Protein AF-B0W158-F1 (afdb_monomer)

Organism: Culex quinquefasciatus (NCBI:txid7176)

Secondary structure (DSSP, 8-state):
----------HHHHHHHHHHHHHHHHHHHHHHHHHHHHHHHHHHHHHHHHHHHHHHHH-TT-TTHHHHHHHHHHHHHHHHHT-HHHHHHHHHHHHHHHHHHHHHHHHHHHHHHHHHHHHHHHHHHHHHHHHHHHHHHHHHHHHHHHHHHHHHHHHHHHHHHHHHHHHHHHHHHHHHHHHHHHHHHHHHHHHHHHHHHHHHHHHHHHHHHHHHHHHHHHHHHHHHHHHHTT--PPP---------------------------------------------------------------------------------------------

Radius of gyration: 67.66 Å; Cα contacts (8 Å, |Δi|>4): 10; chains: 1; bounding box: 127×69×198 Å

Mean predicted aligned error: 23.08 Å

pLDDT: mean 71.49, std 25.77, range [28.98, 98.5]

Sequence (328 aa):
MSSPKDLQLDPDLENTLKEAQNLVQNLISTKTDLKAAQMELKISKSQLESMKQQVETNNRGANSDWNRFSKSLNNIIKVIGDRKDISDYERTIQNLTQENESLKQQLASSQANHEEALERERLVLKEQIDRETARLAKQISELLIDKELAASAASIRYDKLQSQLDYAKEQHEERRAELEAKYEQLLQTLTDQKAKLREENAALKQREAHLQDQLEQMQNRSTDFLLGRGQKMAPIGASSSQRYGEVVETVPVVSSRRSGGINVEEGAVDASQRNSAADVVEVSSSSGRSMTSRTQLLGGSPQHPGSGGHVTKPRKRRKLFNQTAEGC

Structure (mmCIF, N/CA/C/O backbone):
data_AF-B0W158-F1
#
_entry.id   AF-B0W158-F1
#
loop_
_atom_site.group_PDB
_atom_site.id
_atom_site.type_symbol
_atom_site.label_atom_id
_atom_site.label_alt_id
_atom_site.label_comp_id
_atom_site.label_asym_id
_atom_site.label_entity_id
_atom_site.label_seq_id
_atom_site.pdbx_PDB_ins_code
_atom_site.Cartn_x
_atom_site.Cartn_y
_atom_site.Cartn_z
_atom_site.occupancy
_atom_site.B_iso_or_equiv
_atom_site.auth_seq_id
_atom_site.auth_comp_id
_atom_site.auth_asym_id
_atom_site.auth_atom_id
_atom_site.pdbx_PDB_model_num
ATOM 1 N N . MET A 1 1 ? 7.908 -12.328 24.591 1.00 45.66 1 MET A N 1
ATOM 2 C CA . MET A 1 1 ? 8.904 -12.355 25.684 1.00 45.66 1 MET A CA 1
ATOM 3 C C . MET A 1 1 ? 9.197 -10.919 26.100 1.00 45.66 1 MET A C 1
ATOM 5 O O . MET A 1 1 ? 9.438 -10.107 25.219 1.00 45.66 1 MET A O 1
ATOM 9 N N . SER A 1 2 ? 9.196 -10.671 27.414 1.00 33.97 2 SER A N 1
ATOM 10 C CA . SER A 1 2 ? 9.573 -9.447 28.153 1.00 33.97 2 SER A CA 1
ATOM 11 C C . SER A 1 2 ? 8.451 -8.503 28.644 1.00 33.97 2 SER A C 1
ATOM 13 O O . SER A 1 2 ? 7.908 -7.698 27.900 1.00 33.97 2 SER A O 1
ATOM 15 N N . SER A 1 3 ? 8.164 -8.696 29.940 1.00 37.47 3 SER A N 1
ATOM 16 C CA . SER A 1 3 ? 7.530 -7.913 31.019 1.00 37.47 3 SER A CA 1
ATOM 17 C C . SER A 1 3 ? 6.531 -6.767 30.769 1.00 37.47 3 SER A C 1
ATOM 19 O O . SER A 1 3 ? 6.882 -5.774 30.137 1.00 37.47 3 SER A O 1
ATOM 21 N N . PRO A 1 4 ? 5.380 -6.778 31.482 1.00 44.44 4 PRO A N 1
ATOM 22 C CA . PRO A 1 4 ? 4.634 -5.568 31.800 1.00 44.44 4 PRO A CA 1
ATOM 23 C C . PRO A 1 4 ? 5.340 -4.865 32.969 1.00 44.44 4 PRO A C 1
ATOM 25 O O . PRO A 1 4 ? 5.159 -5.231 34.129 1.00 44.44 4 PRO A O 1
ATOM 28 N N . LYS A 1 5 ? 6.215 -3.906 32.663 1.00 49.44 5 LYS A N 1
ATOM 29 C CA . LYS A 1 5 ? 6.746 -2.974 33.662 1.00 49.44 5 LYS A CA 1
ATOM 30 C C . LYS A 1 5 ? 5.935 -1.683 33.626 1.00 49.44 5 LYS A C 1
ATOM 32 O O . LYS A 1 5 ? 5.820 -1.049 32.583 1.00 49.44 5 LYS A O 1
ATOM 37 N N . ASP A 1 6 ? 5.423 -1.349 34.804 1.00 49.50 6 ASP A N 1
ATOM 38 C CA . ASP A 1 6 ? 5.157 0.001 35.290 1.00 49.50 6 ASP A CA 1
ATOM 39 C C . ASP A 1 6 ? 3.997 0.759 34.627 1.00 49.50 6 ASP A C 1
ATOM 41 O O . ASP A 1 6 ? 4.152 1.840 34.062 1.00 49.50 6 ASP A O 1
ATOM 45 N N . LEU A 1 7 ? 2.781 0.240 34.828 1.00 52.44 7 LEU A N 1
ATOM 46 C CA . LEU A 1 7 ? 1.633 1.120 35.063 1.00 52.44 7 LEU A CA 1
ATOM 47 C C . LEU A 1 7 ? 1.880 1.806 36.413 1.00 52.44 7 LEU A C 1
ATOM 49 O O . LEU A 1 7 ? 1.517 1.270 37.458 1.00 52.44 7 LEU A O 1
ATOM 53 N N . GLN A 1 8 ? 2.565 2.953 36.401 1.00 54.69 8 GLN A N 1
ATOM 54 C CA . GLN A 1 8 ? 2.564 3.861 37.546 1.00 54.69 8 GLN A CA 1
ATOM 55 C C . GLN A 1 8 ? 1.111 4.286 37.766 1.00 54.69 8 GLN A C 1
ATOM 57 O O . GLN A 1 8 ? 0.586 5.121 37.030 1.00 54.69 8 GLN A O 1
ATOM 62 N N . LEU A 1 9 ? 0.443 3.637 38.724 1.00 57.00 9 LEU A N 1
ATOM 63 C CA . LEU A 1 9 ? -0.805 4.150 39.264 1.00 57.00 9 LEU A CA 1
ATOM 64 C C . LEU A 1 9 ? -0.528 5.563 39.783 1.00 57.00 9 LEU A C 1
ATOM 66 O O . LEU A 1 9 ? 0.515 5.819 40.383 1.00 57.00 9 LEU A O 1
ATOM 70 N N . ASP A 1 10 ? -1.467 6.463 39.517 1.00 61.38 10 ASP A N 1
ATOM 71 C CA . ASP A 1 10 ? -1.491 7.810 40.076 1.00 61.38 10 ASP A CA 1
ATOM 72 C C . ASP A 1 10 ? -1.223 7.720 41.597 1.00 61.38 10 ASP A C 1
ATOM 74 O O . ASP A 1 10 ? -1.880 6.905 42.256 1.00 61.38 10 ASP A O 1
ATOM 78 N N . PRO A 1 11 ? -0.253 8.456 42.176 1.00 66.62 11 PRO A N 1
ATOM 79 C CA . PRO A 1 11 ? 0.087 8.361 43.602 1.00 66.62 11 PRO A CA 1
ATOM 80 C C . PRO A 1 11 ? -1.124 8.527 44.534 1.00 66.62 11 PRO A C 1
ATOM 82 O O . PRO A 1 11 ? -1.165 7.923 45.607 1.00 66.62 11 PRO A O 1
ATOM 85 N N . ASP A 1 12 ? -2.147 9.265 44.100 1.00 66.00 12 ASP A N 1
ATOM 86 C CA . ASP A 1 12 ? -3.410 9.412 44.828 1.00 66.00 12 ASP A CA 1
ATOM 87 C C . ASP A 1 12 ? -4.279 8.138 44.779 1.00 66.00 12 ASP A C 1
ATOM 89 O O . ASP A 1 12 ? -4.945 7.787 45.758 1.00 66.00 12 ASP A O 1
ATOM 93 N N . LEU A 1 13 ? -4.226 7.375 43.683 1.00 70.69 13 LEU A N 1
ATOM 94 C CA . LEU A 1 13 ? -4.914 6.086 43.554 1.00 70.69 13 LEU A CA 1
ATOM 95 C C . LEU A 1 13 ? -4.220 4.986 44.376 1.00 70.69 13 LEU A C 1
ATOM 97 O O . LEU A 1 13 ? -4.875 4.108 44.935 1.00 70.69 13 LEU A O 1
ATOM 101 N N . GLU A 1 14 ? -2.892 5.039 44.496 1.00 75.25 14 GLU A N 1
ATOM 102 C CA . GLU A 1 14 ? -2.136 4.103 45.336 1.00 75.25 14 GLU A CA 1
ATOM 103 C C . GLU A 1 14 ? -2.371 4.363 46.834 1.00 75.25 14 GLU A C 1
ATOM 105 O O . GLU A 1 14 ? -2.526 3.419 47.616 1.00 75.25 14 GLU A O 1
ATOM 110 N N . ASN A 1 15 ? -2.457 5.635 47.235 1.00 77.88 15 ASN A N 1
ATOM 111 C CA . ASN A 1 15 ? -2.787 6.015 48.608 1.00 77.88 15 ASN A CA 1
ATOM 112 C C . ASN A 1 15 ? -4.221 5.616 48.977 1.00 77.88 15 ASN A C 1
ATOM 114 O O . ASN A 1 15 ? -4.425 4.990 50.016 1.00 77.88 15 ASN A O 1
ATOM 118 N N . THR A 1 16 ? -5.195 5.869 48.101 1.00 76.81 16 THR A N 1
ATOM 119 C CA . THR A 1 16 ? -6.592 5.453 48.330 1.00 76.81 16 THR A CA 1
ATOM 120 C C . THR A 1 16 ? -6.756 3.930 48.357 1.00 76.81 16 THR A C 1
ATOM 122 O O . THR A 1 16 ? -7.522 3.411 49.169 1.00 76.81 16 THR A O 1
ATOM 125 N N . LEU A 1 17 ? -5.992 3.180 47.553 1.00 80.31 17 LEU A N 1
ATOM 126 C CA . LEU A 1 17 ? -5.964 1.715 47.623 1.00 80.31 17 LEU A CA 1
ATOM 127 C C . LEU A 1 17 ? -5.390 1.218 48.961 1.00 80.31 17 LEU A C 1
ATOM 129 O O . LEU A 1 17 ? -5.949 0.298 49.560 1.00 80.31 17 LEU A O 1
ATOM 133 N N . LYS A 1 18 ? -4.301 1.826 49.452 1.00 83.38 18 LYS A N 1
ATOM 134 C CA . LYS A 1 18 ? -3.714 1.494 50.763 1.00 83.38 18 LYS A CA 1
ATOM 135 C C . LYS A 1 18 ? -4.663 1.832 51.911 1.00 83.38 18 LYS A C 1
ATOM 137 O O . LYS A 1 18 ? -4.809 1.033 52.835 1.00 83.38 18 LYS A O 1
ATOM 142 N N . GLU A 1 19 ? -5.348 2.969 51.845 1.00 84.12 19 GLU A N 1
ATOM 143 C CA . GLU A 1 19 ? -6.379 3.344 52.816 1.00 84.12 19 GLU A CA 1
ATOM 144 C C . GLU A 1 19 ? -7.547 2.354 52.809 1.00 84.12 19 GLU A C 1
ATOM 146 O O . GLU A 1 19 ? -7.945 1.879 53.874 1.00 84.12 19 GLU A O 1
ATOM 151 N N . ALA A 1 20 ? -8.034 1.955 51.630 1.00 78.75 20 ALA A N 1
ATOM 152 C CA . ALA A 1 20 ? -9.082 0.946 51.495 1.00 78.75 20 ALA A CA 1
ATOM 153 C C . ALA A 1 20 ? -8.640 -0.425 52.041 1.00 78.75 20 ALA A C 1
ATOM 155 O O . ALA A 1 20 ? -9.404 -1.087 52.744 1.00 78.75 20 ALA A O 1
ATOM 156 N N . GLN A 1 21 ? -7.396 -0.838 51.786 1.00 85.81 21 GLN A N 1
ATOM 157 C CA . GLN A 1 21 ? -6.829 -2.077 52.332 1.00 85.81 21 GLN A CA 1
ATOM 158 C C . GLN A 1 21 ? -6.717 -2.040 53.862 1.00 85.81 21 GLN A C 1
ATOM 160 O O . GLN A 1 21 ? -7.068 -3.021 54.523 1.00 85.81 21 GLN A O 1
ATOM 165 N N . ASN A 1 22 ? -6.299 -0.910 54.435 1.00 88.56 22 ASN A N 1
ATOM 166 C CA . ASN A 1 22 ? -6.251 -0.717 55.885 1.00 88.56 22 ASN A CA 1
ATOM 167 C C . ASN A 1 22 ? -7.654 -0.751 56.509 1.00 88.56 22 ASN A C 1
ATOM 169 O O . ASN A 1 22 ? -7.853 -1.362 57.560 1.00 88.56 22 ASN A O 1
ATOM 173 N N . LEU A 1 23 ? -8.648 -0.160 55.842 1.00 87.25 23 LEU A N 1
ATOM 174 C CA . LEU A 1 23 ? -10.050 -0.198 56.265 1.00 87.25 23 LEU A CA 1
ATOM 175 C C . LEU A 1 23 ? -10.607 -1.627 56.262 1.00 87.25 23 LEU A C 1
ATOM 177 O O . LEU A 1 23 ? -11.257 -2.037 57.223 1.00 87.25 23 LEU A O 1
ATOM 181 N N . VAL A 1 24 ? -10.299 -2.411 55.226 1.00 87.19 24 VAL A N 1
ATOM 182 C CA . VAL A 1 24 ? -10.689 -3.826 55.142 1.00 87.19 24 VAL A CA 1
ATOM 183 C C . VAL A 1 24 ? -10.028 -4.648 56.248 1.00 87.19 24 VAL A C 1
ATOM 185 O O . VAL A 1 24 ? -10.705 -5.453 56.886 1.00 87.19 24 VAL A O 1
ATOM 188 N N . GLN A 1 25 ? -8.743 -4.427 56.533 1.00 87.50 25 GLN A N 1
ATOM 189 C CA . GLN A 1 25 ? -8.063 -5.117 57.634 1.00 87.50 25 GLN A CA 1
ATOM 190 C C . GLN A 1 25 ? -8.655 -4.761 59.004 1.00 87.50 25 GLN A C 1
ATOM 192 O O . GLN A 1 25 ? -8.908 -5.657 59.810 1.00 87.50 25 GLN A O 1
ATOM 197 N N . ASN A 1 26 ? -8.984 -3.488 59.236 1.00 88.62 26 ASN A N 1
ATOM 198 C CA . ASN A 1 26 ? -9.664 -3.050 60.458 1.00 88.62 26 ASN A CA 1
ATOM 199 C C . ASN A 1 26 ? -11.082 -3.636 60.588 1.00 88.62 26 ASN A C 1
ATOM 201 O O . ASN A 1 26 ? -11.538 -3.968 61.683 1.00 88.62 26 ASN A O 1
ATOM 205 N N . LEU A 1 27 ? -11.800 -3.808 59.478 1.00 85.50 27 LEU A N 1
ATOM 206 C CA . LEU A 1 27 ? -13.106 -4.476 59.479 1.00 85.50 27 LEU A CA 1
ATOM 207 C C . LEU A 1 27 ? -12.989 -5.978 59.777 1.00 85.50 27 LEU A C 1
ATOM 209 O O . LEU A 1 27 ? -13.869 -6.559 60.416 1.00 85.50 27 LEU A O 1
ATOM 213 N N . ILE A 1 28 ? -11.905 -6.623 59.344 1.00 87.62 28 ILE A N 1
ATOM 214 C CA . ILE A 1 28 ? -11.644 -8.034 59.647 1.00 87.62 28 ILE A CA 1
ATOM 215 C C . ILE A 1 28 ? -11.316 -8.214 61.135 1.00 87.62 28 ILE A C 1
ATOM 217 O O . ILE A 1 28 ? -11.907 -9.098 61.759 1.00 87.62 28 ILE A O 1
ATOM 221 N N . SER A 1 29 ? -10.453 -7.371 61.712 1.00 86.06 29 SER A N 1
ATOM 222 C CA . SER A 1 29 ? -10.100 -7.443 63.139 1.00 86.06 29 SER A CA 1
ATOM 223 C C . SER A 1 29 ? -11.299 -7.152 64.048 1.00 86.06 29 SER A C 1
ATOM 225 O O . SER A 1 29 ? -11.615 -7.934 64.943 1.00 86.06 29 SER A O 1
ATOM 227 N N . THR A 1 30 ? -12.076 -6.110 63.750 1.00 86.25 30 THR A N 1
ATOM 228 C CA . THR A 1 30 ? -13.302 -5.808 64.514 1.00 86.25 30 THR A CA 1
ATOM 229 C C . THR A 1 30 ? -14.343 -6.927 64.420 1.00 86.25 30 THR A C 1
ATOM 231 O O . THR A 1 30 ? -15.028 -7.227 65.398 1.00 86.25 30 THR A O 1
ATOM 234 N N . LYS A 1 31 ? -14.441 -7.622 63.278 1.00 89.62 31 LYS A N 1
ATOM 235 C CA . LYS A 1 31 ? -15.305 -8.803 63.132 1.00 89.62 31 LYS A CA 1
ATOM 236 C C . LYS A 1 31 ? -14.819 -9.993 63.964 1.00 89.62 31 LYS A C 1
ATOM 238 O O . LYS A 1 31 ? -15.656 -10.743 64.475 1.00 89.62 31 LYS A O 1
ATOM 243 N N . THR A 1 32 ? -13.508 -10.211 64.080 1.00 87.56 32 THR A N 1
ATOM 244 C CA . THR A 1 32 ? -12.967 -11.272 64.945 1.00 87.56 32 THR A CA 1
ATOM 245 C C . THR A 1 32 ? -13.188 -10.954 66.418 1.00 87.56 32 THR A C 1
ATOM 247 O O . THR A 1 32 ? -13.641 -11.835 67.150 1.00 87.56 32 THR A O 1
ATOM 250 N N . ASP A 1 33 ? -13.005 -9.697 66.816 1.00 87.56 33 ASP A N 1
ATOM 251 C CA . ASP A 1 33 ? -13.226 -9.243 68.192 1.00 87.56 33 ASP A CA 1
ATOM 252 C C . ASP A 1 33 ? -14.706 -9.347 68.576 1.00 87.56 33 ASP A C 1
ATOM 254 O O . ASP A 1 33 ? -15.050 -9.837 69.650 1.00 87.56 33 ASP A O 1
ATOM 258 N N . LEU A 1 34 ? -15.611 -9.000 67.658 1.00 85.00 34 LEU A N 1
ATOM 259 C CA . LEU A 1 34 ? -17.050 -9.136 67.877 1.00 85.00 34 LEU A CA 1
ATOM 260 C C . LEU A 1 34 ? -17.483 -10.606 68.002 1.00 85.00 34 LEU A C 1
ATOM 262 O O . LEU A 1 34 ? -18.353 -10.925 68.812 1.00 85.00 34 LEU A O 1
ATOM 266 N N . LYS A 1 35 ? -16.860 -11.524 67.251 1.00 87.19 35 LYS A N 1
ATOM 267 C CA . LYS A 1 35 ? -17.080 -12.970 67.433 1.00 87.19 35 LYS A CA 1
ATOM 268 C C . LYS A 1 35 ? -16.554 -13.466 68.780 1.00 87.19 35 LYS A C 1
ATOM 270 O O . LYS A 1 35 ? -17.225 -14.289 69.401 1.00 87.19 35 LYS A O 1
ATOM 275 N N . ALA A 1 36 ? -15.397 -12.981 69.231 1.00 84.38 36 ALA A N 1
ATOM 276 C CA . ALA A 1 36 ? -14.852 -13.316 70.545 1.00 84.38 36 ALA A CA 1
ATOM 277 C C . ALA A 1 36 ? -15.784 -12.823 71.665 1.00 84.38 36 ALA A C 1
ATOM 279 O O . ALA A 1 36 ? -16.212 -13.626 72.493 1.00 84.38 36 ALA A O 1
ATOM 280 N N . ALA A 1 37 ? -16.230 -11.566 71.600 1.00 81.25 37 ALA A N 1
ATOM 281 C CA . ALA A 1 37 ? -17.193 -10.996 72.541 1.00 81.25 37 ALA A CA 1
ATOM 282 C C . ALA A 1 37 ? -18.534 -11.755 72.542 1.00 81.25 37 ALA A C 1
ATOM 284 O O . ALA A 1 37 ? -19.112 -12.011 73.596 1.00 81.25 37 ALA A O 1
ATOM 285 N N . GLN A 1 38 ? -19.029 -12.190 71.376 1.00 82.31 38 GLN A N 1
ATOM 286 C CA . GLN A 1 38 ? -20.230 -13.032 71.297 1.00 82.31 38 GLN A CA 1
ATOM 287 C C . GLN A 1 38 ? -20.039 -14.408 71.951 1.00 82.31 38 GLN A C 1
ATOM 289 O O . GLN A 1 38 ? -20.986 -14.944 72.533 1.00 82.31 38 GLN A O 1
ATOM 294 N N . MET A 1 39 ? -18.848 -14.999 71.848 1.00 82.56 39 MET A N 1
ATOM 295 C CA . MET A 1 39 ? -18.530 -16.271 72.499 1.00 82.56 39 MET A CA 1
ATOM 296 C C . MET A 1 39 ? -18.404 -16.106 74.015 1.00 82.56 39 MET A C 1
ATOM 298 O O . MET A 1 39 ? -18.968 -16.917 74.747 1.00 82.56 39 MET A O 1
ATOM 302 N N . GLU A 1 40 ? -17.769 -15.035 74.493 1.00 83.38 40 GLU A N 1
ATOM 303 C CA . GLU A 1 40 ? -17.726 -14.694 75.921 1.00 83.38 40 GLU A CA 1
ATOM 304 C C . GLU A 1 40 ? -19.130 -14.481 76.490 1.00 83.38 40 GLU A C 1
ATOM 306 O O . GLU A 1 40 ? -19.469 -15.051 77.523 1.00 83.38 40 GLU A O 1
ATOM 311 N N . LEU A 1 41 ? -20.001 -13.773 75.768 1.00 79.19 41 LEU A N 1
ATOM 312 C CA . LEU A 1 41 ? -21.383 -13.539 76.191 1.00 79.19 41 LEU A CA 1
ATOM 313 C C . LEU A 1 41 ? -22.194 -14.847 76.250 1.00 79.19 41 LEU A C 1
ATOM 315 O O . LEU A 1 41 ? -22.996 -15.043 77.165 1.00 79.19 41 LEU A O 1
ATOM 319 N N . LYS A 1 42 ? -21.949 -15.790 75.327 1.00 82.00 42 LYS A N 1
ATOM 320 C CA . LYS A 1 42 ? -22.520 -17.149 75.397 1.00 82.00 42 LYS A CA 1
ATOM 321 C C . LYS A 1 42 ? -22.003 -17.930 76.606 1.00 82.00 42 LYS A C 1
ATOM 323 O O . LYS A 1 42 ? -22.799 -18.606 77.258 1.00 82.00 42 LYS A O 1
ATOM 328 N N . ILE A 1 43 ? -20.714 -17.819 76.930 1.00 81.56 43 ILE A N 1
ATOM 329 C CA . ILE A 1 43 ? -20.123 -18.446 78.120 1.00 81.56 43 ILE A CA 1
ATOM 330 C C . ILE A 1 43 ? -20.748 -17.849 79.385 1.00 81.56 43 ILE A C 1
ATOM 332 O O . ILE A 1 43 ? -21.256 -18.605 80.212 1.00 81.56 43 ILE A O 1
ATOM 336 N N . SER A 1 44 ? -20.831 -16.523 79.503 1.00 80.62 44 SER A N 1
ATOM 337 C CA . SER A 1 44 ? -21.477 -15.855 80.640 1.00 80.62 44 SER A CA 1
ATOM 338 C C . SER A 1 44 ? -22.955 -16.225 80.771 1.00 80.62 44 SER A C 1
ATOM 340 O O . SER A 1 44 ? -23.437 -16.439 81.882 1.00 80.62 44 SER A O 1
ATOM 342 N N . LYS A 1 45 ? -23.678 -16.380 79.654 1.00 83.12 45 LYS A N 1
ATOM 343 C CA . LYS A 1 45 ? -25.063 -16.872 79.661 1.00 83.12 45 LYS A CA 1
ATOM 344 C C . LYS A 1 45 ? -25.154 -18.308 80.188 1.00 83.12 45 LYS A C 1
ATOM 346 O O . LYS A 1 45 ? -25.990 -18.576 81.044 1.00 83.12 45 LYS A O 1
ATOM 351 N N . SER A 1 46 ? -24.267 -19.199 79.742 1.00 77.88 46 SER A N 1
ATOM 352 C CA . SER A 1 46 ? -24.226 -20.586 80.227 1.00 77.88 46 SER A CA 1
ATOM 353 C C . SER A 1 46 ? -23.842 -20.683 81.711 1.00 77.88 46 SER A C 1
ATOM 355 O O . SER A 1 46 ? -24.396 -21.499 82.443 1.00 77.88 46 SER A O 1
ATOM 357 N N . GLN A 1 47 ? -22.958 -19.801 82.189 1.00 79.44 47 GLN A N 1
ATOM 358 C CA . GLN A 1 47 ? -22.602 -19.686 83.604 1.00 79.44 47 GLN A CA 1
ATOM 359 C C . GLN A 1 47 ? -23.779 -19.168 84.437 1.00 79.44 47 GLN A C 1
ATOM 361 O O . GLN A 1 47 ? -24.051 -19.710 85.505 1.00 79.44 47 GLN A O 1
ATOM 366 N N . LEU A 1 48 ? -24.523 -18.177 83.937 1.00 76.50 48 LEU A N 1
ATOM 367 C CA . LEU A 1 48 ? -25.751 -17.687 84.569 1.00 76.50 48 LEU A CA 1
ATOM 368 C C . LEU A 1 48 ? -26.852 -18.756 84.600 1.00 76.50 48 LEU A C 1
ATOM 370 O O . LEU A 1 48 ? -27.539 -18.884 85.610 1.00 76.50 48 LEU A O 1
ATOM 374 N N . GLU A 1 49 ? -27.004 -19.553 83.542 1.00 79.12 49 GLU A N 1
ATOM 375 C CA . GLU A 1 49 ? -27.930 -20.695 83.506 1.00 79.12 49 GLU A CA 1
ATOM 376 C C . GLU A 1 49 ? -27.508 -21.805 84.481 1.00 79.12 49 GLU A C 1
ATOM 378 O O . GLU A 1 49 ? -28.358 -22.351 85.187 1.00 79.12 49 GLU A O 1
ATOM 383 N N . SER A 1 50 ? -26.204 -22.069 84.613 1.00 78.06 50 SER A N 1
ATOM 384 C CA . SER A 1 50 ? -25.663 -22.992 85.617 1.00 78.06 50 SER A CA 1
ATOM 385 C C . SER A 1 50 ? -25.880 -22.478 87.045 1.00 78.06 50 SER A C 1
ATOM 387 O O . SER A 1 50 ? -26.310 -23.240 87.907 1.00 78.06 50 SER A O 1
ATOM 389 N N . MET A 1 51 ? -25.636 -21.190 87.313 1.00 72.69 51 MET A N 1
ATOM 390 C CA . MET A 1 51 ? -25.906 -20.575 88.620 1.00 72.69 51 MET A CA 1
ATOM 391 C C . MET A 1 51 ? -27.404 -20.569 88.935 1.00 72.69 51 MET A C 1
ATOM 393 O O . MET A 1 51 ? -27.791 -20.840 90.069 1.00 72.69 51 MET A O 1
ATOM 397 N N . LYS A 1 52 ? -28.260 -20.325 87.936 1.00 73.62 52 LYS A N 1
ATOM 398 C CA . LYS A 1 52 ? -29.716 -20.421 88.075 1.00 73.62 52 LYS A CA 1
ATOM 399 C C . LYS A 1 52 ? -30.142 -21.838 88.470 1.00 73.62 52 LYS A C 1
ATOM 401 O O . LYS A 1 52 ? -30.874 -21.979 89.445 1.00 73.62 52 LYS A O 1
ATOM 406 N N . GLN A 1 53 ? -29.634 -22.876 87.800 1.00 69.88 53 GLN A N 1
ATOM 407 C CA . GLN A 1 53 ? -29.897 -24.274 88.175 1.00 69.88 53 GLN A CA 1
ATOM 408 C C . GLN A 1 53 ? -29.358 -24.621 89.572 1.00 69.88 53 GLN A C 1
ATOM 410 O O . GLN A 1 53 ? -29.987 -25.377 90.312 1.00 69.88 53 GLN A O 1
ATOM 415 N N . GLN A 1 54 ? -28.225 -24.046 89.976 1.00 68.62 54 GLN A N 1
ATOM 416 C CA . GLN A 1 54 ? -27.651 -24.242 91.310 1.00 68.62 54 GLN A CA 1
ATOM 417 C C . GLN A 1 54 ? -28.485 -23.559 92.412 1.00 68.62 54 GLN A C 1
ATOM 419 O O . GLN A 1 54 ? -28.646 -24.098 93.505 1.00 68.62 54 GLN A O 1
ATOM 424 N N . VAL A 1 55 ? -29.086 -22.402 92.118 1.00 63.94 55 VAL A N 1
ATOM 425 C CA . VAL A 1 55 ? -30.039 -21.721 93.012 1.00 63.94 55 VAL A CA 1
ATOM 426 C C . VAL A 1 55 ? -31.378 -22.465 93.063 1.00 63.94 55 VAL A C 1
ATOM 428 O O . VAL A 1 55 ? -31.956 -22.611 94.140 1.00 63.94 55 VAL A O 1
ATOM 431 N N . GLU A 1 56 ? -31.859 -22.982 91.932 1.00 62.78 56 GLU A N 1
ATOM 432 C CA . GLU A 1 56 ? -33.083 -23.794 91.854 1.00 62.78 56 GLU A CA 1
ATOM 433 C C . GLU A 1 56 ? -32.942 -25.146 92.578 1.00 62.78 56 GLU A C 1
ATOM 435 O O . GLU A 1 56 ? -33.909 -25.627 93.171 1.00 62.78 56 GLU A O 1
ATOM 440 N N . THR A 1 57 ? -31.745 -25.743 92.598 1.00 62.66 57 THR A N 1
ATOM 441 C CA . THR A 1 57 ? -31.477 -27.001 93.318 1.00 62.66 57 THR A CA 1
ATOM 442 C C . THR A 1 57 ? -31.240 -26.804 94.820 1.00 62.66 57 THR A C 1
ATOM 444 O O . THR A 1 57 ? -31.679 -27.645 95.605 1.00 62.66 57 THR A O 1
ATOM 447 N N . ASN A 1 58 ? -30.644 -25.682 95.245 1.00 54.19 58 ASN A N 1
ATOM 448 C CA . ASN A 1 58 ? -30.353 -25.406 96.661 1.00 54.19 58 ASN A CA 1
ATOM 449 C C . ASN A 1 58 ? -31.533 -24.828 97.467 1.00 54.19 58 ASN A C 1
ATOM 451 O O . ASN A 1 58 ? -31.501 -24.876 98.693 1.00 54.19 58 ASN A O 1
ATOM 455 N N . ASN A 1 59 ? -32.596 -24.333 96.823 1.00 50.53 59 ASN A N 1
ATOM 456 C CA . ASN A 1 59 ? -33.734 -23.696 97.504 1.00 50.53 59 ASN A CA 1
ATOM 457 C C . ASN A 1 59 ? -35.062 -24.460 97.350 1.00 50.53 59 ASN A C 1
ATOM 459 O O . ASN A 1 59 ? -36.100 -23.879 97.033 1.00 50.53 59 ASN A O 1
ATOM 463 N N . ARG A 1 60 ? -35.091 -25.753 97.703 1.00 48.44 60 ARG A N 1
ATOM 464 C CA . ARG A 1 60 ? -36.354 -26.500 97.926 1.00 48.44 60 ARG A CA 1
ATOM 465 C C . ARG A 1 60 ? -37.119 -26.091 99.207 1.00 48.44 60 ARG A C 1
ATOM 467 O O . ARG A 1 60 ? -38.013 -26.811 99.637 1.00 48.44 60 ARG A O 1
ATOM 474 N N . GLY A 1 61 ? -36.803 -24.935 99.803 1.00 49.75 61 GLY A N 1
ATOM 475 C CA . GLY A 1 61 ? -37.336 -24.492 101.099 1.00 49.75 61 GLY A CA 1
ATOM 476 C C . GLY A 1 61 ? -37.825 -23.041 101.202 1.00 49.75 61 GLY A C 1
ATOM 477 O O . GLY A 1 61 ? -38.112 -22.610 102.310 1.00 49.75 61 GLY A O 1
ATOM 478 N N . ALA A 1 62 ? -37.957 -22.280 100.106 1.00 50.62 62 ALA A N 1
ATOM 479 C CA . ALA A 1 62 ? -38.444 -20.888 100.155 1.00 50.62 62 ALA A CA 1
ATOM 480 C C . ALA A 1 62 ? -39.509 -20.605 99.077 1.00 50.62 62 ALA A C 1
ATOM 482 O O . ALA A 1 62 ? -39.345 -19.777 98.182 1.00 50.62 62 ALA A O 1
ATOM 483 N N . ASN A 1 63 ? -40.633 -21.321 99.157 1.00 57.78 63 ASN A N 1
ATOM 484 C CA . ASN A 1 63 ? -41.730 -21.235 98.184 1.00 57.78 63 ASN A CA 1
ATOM 485 C C . ASN A 1 63 ? -42.508 -19.900 98.207 1.00 57.78 63 ASN A C 1
ATOM 487 O O . ASN A 1 63 ? -43.319 -19.662 97.310 1.00 57.78 63 ASN A O 1
ATOM 491 N N . SER A 1 64 ? -42.297 -19.023 99.196 1.00 61.41 64 SER A N 1
ATOM 492 C CA . SER A 1 64 ? -42.958 -17.709 99.276 1.00 61.41 64 SER A CA 1
ATOM 493 C C . SER A 1 64 ? -42.187 -16.607 98.561 1.00 61.41 64 SER A C 1
ATOM 495 O O . SER A 1 64 ? -42.800 -15.773 97.896 1.00 61.41 64 SER A O 1
ATOM 497 N N . ASP A 1 65 ? -40.860 -16.613 98.670 1.00 59.94 65 ASP A N 1
ATOM 498 C CA . ASP A 1 65 ? -40.024 -15.497 98.226 1.00 59.94 65 ASP A CA 1
ATOM 499 C C . ASP A 1 65 ? -39.725 -15.597 96.739 1.00 59.94 65 ASP A C 1
ATOM 501 O O . ASP A 1 65 ? -39.804 -14.589 96.043 1.00 59.94 65 ASP A O 1
ATOM 505 N N . TRP A 1 66 ? -39.551 -16.816 96.213 1.00 72.38 66 TRP A N 1
ATOM 506 C CA . TRP A 1 66 ? -39.564 -17.034 94.766 1.00 72.38 66 TRP A CA 1
ATOM 507 C C . TRP A 1 66 ? -40.947 -16.690 94.201 1.00 72.38 66 TRP A C 1
ATOM 509 O O . TRP A 1 66 ? -41.050 -15.890 93.285 1.00 72.38 66 TRP A O 1
ATOM 519 N N . ASN A 1 67 ? -42.057 -17.161 94.780 1.00 69.75 67 ASN A N 1
ATOM 520 C CA . ASN A 1 67 ? -43.380 -16.783 94.259 1.00 69.75 67 ASN A CA 1
ATOM 521 C C . ASN A 1 67 ? -43.643 -15.270 94.300 1.00 69.75 67 ASN A C 1
ATOM 523 O O . ASN A 1 67 ? -44.254 -14.734 93.375 1.00 69.75 67 ASN A O 1
ATOM 527 N N . ARG A 1 68 ? -43.184 -14.564 95.339 1.00 72.44 68 ARG A N 1
ATOM 528 C CA . ARG A 1 68 ? -43.254 -13.097 95.408 1.00 72.44 68 ARG A CA 1
ATOM 529 C C . ARG A 1 68 ? -42.340 -12.439 94.384 1.00 72.44 68 ARG A C 1
ATOM 531 O O . ARG A 1 68 ? -42.782 -11.508 93.721 1.00 72.44 68 ARG A O 1
ATOM 538 N N . PHE A 1 69 ? -41.118 -12.932 94.214 1.00 74.25 69 PHE A N 1
ATOM 539 C CA . PHE A 1 69 ? -40.170 -12.427 93.227 1.00 74.25 69 PHE A CA 1
ATOM 540 C C . PHE A 1 69 ? -40.664 -12.663 91.796 1.00 74.25 69 PHE A C 1
ATOM 542 O O . PHE A 1 69 ? -40.687 -11.723 91.022 1.00 74.25 69 PHE A O 1
ATOM 549 N N . SER A 1 70 ? -41.171 -13.854 91.472 1.00 73.88 70 SER A N 1
ATOM 550 C CA . SER A 1 70 ? -41.792 -14.204 90.186 1.00 73.88 70 SER A CA 1
ATOM 551 C C . SER A 1 70 ? -43.041 -13.370 89.900 1.00 73.88 70 SER A C 1
ATOM 553 O O . SER A 1 70 ? -43.191 -12.847 88.800 1.00 73.88 70 SER A O 1
ATOM 555 N N . LYS A 1 71 ? -43.925 -13.164 90.888 1.00 77.75 71 LYS A N 1
ATOM 556 C CA . LYS A 1 71 ? -45.086 -12.267 90.737 1.00 77.75 71 LYS A CA 1
ATOM 557 C C . LYS A 1 71 ? -44.673 -10.806 90.574 1.00 77.75 71 LYS A C 1
ATOM 559 O O . LYS A 1 71 ? -45.269 -10.106 89.764 1.00 77.75 71 LYS A O 1
ATOM 564 N N . SER A 1 72 ? -43.663 -10.357 91.315 1.00 79.06 72 SER A N 1
ATOM 565 C CA . SER A 1 72 ? -43.094 -9.012 91.191 1.00 79.06 72 SER A CA 1
ATOM 566 C C . SER A 1 72 ? -42.463 -8.812 89.813 1.00 79.06 72 SER A C 1
ATOM 568 O O . SER A 1 72 ? -42.794 -7.851 89.133 1.00 79.06 72 SER A O 1
ATOM 570 N N . LEU A 1 73 ? -41.657 -9.768 89.344 1.00 76.44 73 LEU A N 1
ATOM 571 C CA . LEU A 1 73 ? -41.085 -9.790 87.999 1.00 76.44 73 LEU A CA 1
ATOM 572 C C . LEU A 1 73 ? -42.170 -9.789 86.933 1.00 76.44 73 LEU A C 1
ATOM 574 O O . LEU A 1 73 ? -42.095 -8.983 86.022 1.00 76.44 73 LEU A O 1
ATOM 578 N N . ASN A 1 74 ? -43.200 -10.624 87.060 1.00 77.50 74 ASN A N 1
ATOM 579 C CA . ASN A 1 74 ? -44.309 -10.649 86.110 1.00 77.50 74 ASN A CA 1
ATOM 580 C C . ASN A 1 74 ? -45.098 -9.336 86.109 1.00 77.50 74 ASN A C 1
ATOM 582 O O . ASN A 1 74 ? -45.475 -8.867 85.043 1.00 77.50 74 ASN A O 1
ATOM 586 N N . ASN A 1 75 ? -45.305 -8.703 87.266 1.00 77.94 75 ASN A N 1
ATOM 587 C CA . ASN A 1 75 ? -45.921 -7.378 87.334 1.00 77.94 75 ASN A CA 1
ATOM 588 C C . ASN A 1 75 ? -45.024 -6.297 86.728 1.00 77.94 75 ASN A C 1
ATOM 590 O O . ASN A 1 75 ? -45.529 -5.429 86.030 1.00 77.94 75 ASN A O 1
ATOM 594 N N . ILE A 1 76 ? -43.712 -6.350 86.955 1.00 75.56 76 ILE A N 1
ATOM 595 C CA . ILE A 1 76 ? -42.748 -5.424 86.353 1.00 75.56 76 ILE A CA 1
ATOM 596 C C . ILE A 1 76 ? -42.706 -5.626 84.835 1.00 75.56 76 ILE A C 1
ATOM 598 O O . ILE A 1 76 ? -42.818 -4.652 84.104 1.00 75.56 76 ILE A O 1
ATOM 602 N N . ILE A 1 77 ? -42.635 -6.868 84.352 1.00 73.94 77 ILE A N 1
ATOM 603 C CA . ILE A 1 77 ? -42.706 -7.227 82.928 1.00 73.94 77 ILE A CA 1
ATOM 604 C C . ILE A 1 77 ? -44.015 -6.725 82.322 1.00 73.94 77 ILE A C 1
ATOM 606 O O . ILE A 1 77 ? -44.000 -6.173 81.229 1.00 73.94 77 ILE A O 1
ATOM 610 N N . LYS A 1 78 ? -45.133 -6.853 83.040 1.00 73.12 78 LYS A N 1
ATOM 611 C CA . LYS A 1 78 ? -46.436 -6.365 82.589 1.00 73.12 78 LYS A CA 1
ATOM 612 C C . LYS A 1 78 ? -46.497 -4.837 82.548 1.00 73.12 78 LYS A C 1
ATOM 614 O O . LYS A 1 78 ? -46.884 -4.288 81.535 1.00 73.12 78 LYS A O 1
ATOM 619 N N . VAL A 1 79 ? -46.030 -4.140 83.585 1.00 71.69 79 VAL A N 1
ATOM 620 C CA . VAL A 1 79 ? -45.963 -2.665 83.615 1.00 71.69 79 VAL A CA 1
ATOM 621 C C . VAL A 1 79 ? -45.013 -2.124 82.545 1.00 71.69 79 VAL A C 1
ATOM 623 O O . VAL A 1 79 ? -45.292 -1.088 81.954 1.00 71.69 79 VAL A O 1
ATOM 626 N N . ILE A 1 80 ? -43.894 -2.802 82.291 1.00 67.62 80 ILE A N 1
ATOM 627 C CA . ILE A 1 80 ? -42.950 -2.443 81.229 1.00 67.62 80 ILE A CA 1
ATOM 628 C C . ILE A 1 80 ? -43.560 -2.743 79.851 1.00 67.62 80 ILE A C 1
ATOM 630 O O . ILE A 1 80 ? -43.453 -1.905 78.966 1.00 67.62 80 ILE A O 1
ATOM 634 N N . GLY A 1 81 ? -44.248 -3.872 79.675 1.00 66.06 81 GLY A N 1
ATOM 635 C CA . GLY A 1 81 ? -44.944 -4.220 78.430 1.00 66.06 81 GLY A CA 1
ATOM 636 C C . GLY A 1 81 ? -46.163 -3.338 78.132 1.00 66.06 81 GLY A C 1
ATOM 637 O O . GLY A 1 81 ? -46.436 -3.046 76.974 1.00 66.06 81 GLY A O 1
ATOM 638 N N . ASP A 1 82 ? -46.851 -2.850 79.167 1.00 66.75 82 ASP A N 1
ATOM 639 C CA . ASP A 1 82 ? -48.007 -1.950 79.066 1.00 66.75 82 ASP A CA 1
ATOM 640 C C . ASP A 1 82 ? -47.587 -0.473 78.912 1.00 66.75 82 ASP A C 1
ATOM 642 O O . ASP A 1 82 ? -48.431 0.398 78.668 1.00 66.75 82 ASP A O 1
ATOM 646 N N . ARG A 1 83 ? -46.287 -0.149 79.033 1.00 74.06 83 ARG A N 1
ATOM 647 C CA . ARG A 1 83 ? -45.782 1.189 78.697 1.00 74.06 83 ARG A CA 1
ATOM 648 C C . ARG A 1 83 ? -45.889 1.378 77.192 1.00 74.06 83 ARG A C 1
ATOM 650 O O . ARG A 1 83 ? -45.037 0.933 76.428 1.00 74.06 83 ARG A O 1
ATOM 657 N N . LYS A 1 84 ? -46.935 2.103 76.804 1.00 74.56 84 LYS A N 1
ATOM 658 C CA . LYS A 1 84 ? -47.243 2.520 75.434 1.00 74.56 84 LYS A CA 1
ATOM 659 C C . LYS A 1 84 ? -46.000 2.969 74.655 1.00 74.56 84 LYS A C 1
ATOM 661 O O . LYS A 1 84 ? -45.797 2.505 73.539 1.00 74.56 84 LYS A O 1
ATOM 666 N N . ASP A 1 85 ? -45.126 3.746 75.294 1.00 75.44 85 ASP A N 1
ATOM 667 C CA . ASP A 1 85 ? -43.881 4.245 74.703 1.00 75.44 85 ASP A CA 1
ATOM 668 C C . ASP A 1 85 ? -42.969 3.113 74.197 1.00 75.44 85 ASP A C 1
ATOM 670 O O . ASP A 1 85 ? -42.448 3.200 73.092 1.00 75.44 85 ASP A O 1
ATOM 674 N N . ILE A 1 86 ? -42.817 2.014 74.950 1.00 80.44 86 ILE A N 1
ATOM 675 C CA . ILE A 1 86 ? -41.980 0.868 74.551 1.00 80.44 86 ILE A CA 1
ATOM 676 C C . ILE A 1 86 ? -42.599 0.151 73.350 1.00 80.44 86 ILE A C 1
ATOM 678 O O . ILE A 1 86 ? -41.900 -0.108 72.375 1.00 80.44 86 ILE A O 1
ATOM 682 N N . SER A 1 87 ? -43.912 -0.090 73.371 1.00 81.94 87 SER A N 1
ATOM 683 C CA . SER A 1 87 ? -44.610 -0.718 72.241 1.00 81.94 87 SER A CA 1
ATOM 684 C C . SER A 1 87 ? -44.583 0.141 70.966 1.00 81.94 87 SER A C 1
ATOM 686 O O . SER A 1 87 ? -44.493 -0.385 69.855 1.00 81.94 87 SER A O 1
ATOM 688 N N . ASP A 1 88 ? -44.613 1.469 71.107 1.00 85.38 88 ASP A N 1
ATOM 689 C CA . ASP A 1 88 ? -44.527 2.406 69.985 1.00 85.38 88 ASP A CA 1
ATOM 690 C C . ASP A 1 88 ? -43.087 2.491 69.443 1.00 85.38 88 ASP A C 1
ATOM 692 O O . ASP A 1 88 ? -42.889 2.524 68.222 1.00 85.38 88 ASP A O 1
ATOM 696 N N . TYR A 1 89 ? -42.067 2.420 70.310 1.00 86.25 89 TYR A N 1
ATOM 697 C CA . TYR A 1 89 ? -40.671 2.268 69.885 1.00 86.25 89 TYR A CA 1
ATOM 698 C C . TYR A 1 89 ? -40.429 0.935 69.168 1.00 86.25 89 TYR A C 1
ATOM 700 O O . TYR A 1 89 ? -39.786 0.927 68.120 1.00 86.25 89 TYR A O 1
ATOM 708 N N . GLU A 1 90 ? -40.975 -0.175 69.666 1.00 87.38 90 GLU A N 1
ATOM 709 C CA . GLU A 1 90 ? -40.880 -1.485 69.010 1.00 87.38 90 GLU A CA 1
ATOM 710 C C . GLU A 1 90 ? -41.510 -1.467 67.611 1.00 87.38 90 GLU A C 1
ATOM 712 O O . GLU A 1 90 ? -40.881 -1.923 66.652 1.00 87.38 90 GLU A O 1
ATOM 717 N N . ARG A 1 91 ? -42.701 -0.871 67.453 1.00 90.50 91 ARG A N 1
ATOM 718 C CA . ARG A 1 91 ? -43.318 -0.672 66.127 1.00 90.50 91 ARG A CA 1
ATOM 719 C C . ARG A 1 91 ? -42.464 0.204 65.217 1.00 90.50 91 ARG A C 1
ATOM 721 O O . ARG A 1 91 ? -42.313 -0.107 64.040 1.00 90.50 91 ARG A O 1
ATOM 728 N N . THR A 1 92 ? -41.888 1.281 65.748 1.00 93.06 92 THR A N 1
ATOM 729 C CA . THR A 1 92 ? -41.030 2.181 64.964 1.00 93.06 92 THR A CA 1
ATOM 730 C C . THR A 1 92 ? -39.777 1.453 64.474 1.00 93.06 92 THR A C 1
ATOM 732 O O . THR A 1 92 ? -39.418 1.569 63.305 1.00 93.06 92 THR A O 1
ATOM 735 N N . ILE A 1 93 ? -39.147 0.641 65.328 1.00 93.25 93 ILE A N 1
ATOM 736 C CA . ILE A 1 93 ? -37.994 -0.190 64.954 1.00 93.25 93 ILE A CA 1
ATOM 737 C C . ILE A 1 93 ? -38.386 -1.208 63.877 1.00 93.25 93 ILE A C 1
ATOM 739 O O . ILE A 1 93 ? -37.642 -1.382 62.911 1.00 93.25 93 ILE A O 1
ATOM 743 N N . GLN A 1 94 ? -39.548 -1.856 63.998 1.00 94.38 94 GLN A N 1
ATOM 744 C CA . GLN A 1 94 ? -40.039 -2.795 62.984 1.00 94.38 94 GLN A CA 1
ATOM 745 C C . GLN A 1 94 ? -40.265 -2.108 61.631 1.00 94.38 94 GLN A C 1
ATOM 747 O O . GLN A 1 94 ? -39.775 -2.607 60.618 1.00 94.38 94 GLN A O 1
ATOM 752 N N . ASN A 1 95 ? -40.917 -0.942 61.617 1.00 95.94 95 ASN A N 1
ATOM 753 C CA . ASN A 1 95 ? -41.146 -0.167 60.395 1.00 95.94 95 ASN A CA 1
ATOM 754 C C . ASN A 1 95 ? -39.821 0.258 59.744 1.00 95.94 95 ASN A C 1
ATOM 756 O O . ASN A 1 95 ? -39.609 0.002 58.562 1.00 95.94 95 ASN A O 1
ATOM 760 N N . LEU A 1 96 ? -38.885 0.812 60.523 1.00 95.75 96 LEU A N 1
ATOM 761 C CA . LEU A 1 96 ? -37.560 1.204 60.025 1.00 95.75 96 LEU A CA 1
ATOM 762 C C . LEU A 1 96 ? -36.740 0.008 59.519 1.00 95.75 96 LEU A C 1
ATOM 764 O O . LEU A 1 96 ? -35.913 0.158 58.618 1.00 95.75 96 LEU A O 1
ATOM 768 N N . THR A 1 97 ? -36.941 -1.181 60.090 1.00 95.31 97 THR A N 1
ATOM 769 C CA . THR A 1 97 ? -36.282 -2.411 59.628 1.00 95.31 97 THR A CA 1
ATOM 770 C C . THR A 1 97 ? -36.843 -2.846 58.275 1.00 95.31 97 THR A C 1
ATOM 772 O O . THR A 1 97 ? -36.067 -3.109 57.359 1.00 95.31 97 THR A O 1
ATOM 775 N N . GLN A 1 98 ? -38.170 -2.841 58.117 1.00 96.31 98 GLN A N 1
ATOM 776 C CA . GLN A 1 98 ? -38.830 -3.157 56.846 1.00 96.31 98 GLN A CA 1
ATOM 777 C C . GLN A 1 98 ? -38.472 -2.149 55.747 1.00 96.31 98 GLN A C 1
ATOM 779 O O . GLN A 1 98 ? -38.162 -2.546 54.623 1.00 96.31 98 GLN A O 1
ATOM 784 N N . GLU A 1 99 ? -38.445 -0.853 56.065 1.00 96.50 99 GLU A N 1
ATOM 785 C CA . GLU A 1 99 ? -38.014 0.186 55.126 1.00 96.50 99 GLU A CA 1
ATOM 786 C C . GLU A 1 99 ? -36.553 -0.005 54.706 1.00 96.50 99 GLU A C 1
ATOM 788 O O . GLU A 1 99 ? -36.245 0.063 53.516 1.00 96.50 99 GLU A O 1
ATOM 793 N N . ASN A 1 100 ? -35.652 -0.323 55.642 1.00 94.69 100 ASN A N 1
ATOM 794 C CA . ASN A 1 100 ? -34.260 -0.636 55.312 1.00 94.69 100 ASN A CA 1
ATOM 795 C C . ASN A 1 100 ? -34.129 -1.871 54.412 1.00 94.69 100 ASN A C 1
ATOM 797 O O . ASN A 1 100 ? -33.291 -1.883 53.511 1.00 94.69 100 ASN A O 1
ATOM 801 N N . GLU A 1 101 ? -34.919 -2.918 54.645 1.00 96.50 101 GLU A N 1
ATOM 802 C CA . GLU A 1 101 ? -34.931 -4.103 53.781 1.00 96.50 101 GLU A CA 1
ATOM 803 C C . GLU A 1 101 ? -35.453 -3.774 52.378 1.00 96.50 101 GLU A C 1
ATOM 805 O O . GLU A 1 101 ? -34.823 -4.161 51.391 1.00 96.50 101 GLU A O 1
ATOM 810 N N . SER A 1 102 ? -36.529 -2.989 52.277 1.00 97.19 102 SER A N 1
ATOM 811 C CA . SER A 1 102 ? -37.060 -2.494 51.001 1.00 97.19 102 SER A CA 1
ATOM 812 C C . SER A 1 102 ? -36.030 -1.647 50.247 1.00 97.19 102 SER A C 1
ATOM 814 O O . SER A 1 102 ? -35.779 -1.881 49.065 1.00 97.19 102 SER A O 1
ATOM 816 N N . LEU A 1 103 ? -35.365 -0.705 50.924 1.00 96.56 103 LEU A N 1
ATOM 817 C CA . LEU A 1 103 ? -34.323 0.131 50.319 1.00 96.56 103 LEU A CA 1
ATOM 818 C C . LEU A 1 103 ? -33.123 -0.696 49.849 1.00 96.56 103 LEU A C 1
ATOM 820 O O . LEU A 1 103 ? -32.593 -0.440 48.769 1.00 96.56 103 LEU A O 1
ATOM 824 N N . LYS A 1 104 ? -32.715 -1.720 50.607 1.00 96.62 104 LYS A N 1
ATOM 825 C CA . LYS A 1 104 ? -31.657 -2.649 50.180 1.00 96.62 104 LYS A CA 1
ATOM 826 C C . LYS A 1 104 ? -32.049 -3.415 48.919 1.00 96.62 104 LYS A C 1
ATOM 828 O O . LYS A 1 104 ? -31.222 -3.546 48.020 1.00 96.62 104 LYS A O 1
ATOM 833 N N . GLN A 1 105 ? -33.290 -3.895 48.834 1.00 96.75 105 GLN A N 1
ATOM 834 C CA . GLN A 1 105 ? -33.790 -4.579 47.637 1.00 96.75 105 GLN A CA 1
ATOM 835 C C . GLN A 1 105 ? -33.853 -3.633 46.434 1.00 96.75 105 GLN A C 1
ATOM 837 O O . GLN A 1 105 ? -33.399 -3.994 45.349 1.00 96.75 105 GLN A O 1
ATOM 842 N N . GLN A 1 106 ? -34.344 -2.405 46.625 1.00 96.88 106 GLN A N 1
ATOM 843 C CA . GLN A 1 106 ? -34.374 -1.389 45.573 1.00 96.88 106 GLN A CA 1
ATOM 844 C C . GLN A 1 106 ? -32.964 -1.044 45.087 1.00 96.88 106 GLN A C 1
ATOM 846 O O . GLN A 1 106 ? -32.727 -1.043 43.880 1.00 96.88 106 GLN A O 1
ATOM 851 N N . LEU A 1 107 ? -32.014 -0.829 46.002 1.00 96.50 107 LEU A N 1
ATOM 852 C CA . LEU A 1 107 ? -30.620 -0.557 45.655 1.00 96.50 107 LEU A CA 1
ATOM 853 C C . LEU A 1 107 ? -30.010 -1.713 44.854 1.00 96.50 107 LEU A C 1
ATOM 855 O O . LEU A 1 107 ? -29.426 -1.467 43.804 1.00 96.50 107 LEU A O 1
ATOM 859 N N . ALA A 1 108 ? -30.206 -2.957 45.300 1.00 96.31 108 ALA A N 1
ATOM 860 C CA . ALA A 1 108 ? -29.714 -4.139 44.595 1.00 96.31 108 ALA A CA 1
ATOM 861 C C . ALA A 1 108 ? -30.327 -4.269 43.190 1.00 96.31 108 ALA A C 1
ATOM 863 O O . ALA A 1 108 ? -29.610 -4.524 42.225 1.00 96.31 108 ALA A O 1
ATOM 864 N N . SER A 1 109 ? -31.637 -4.034 43.050 1.00 96.44 109 SER A N 1
ATOM 865 C CA . SER A 1 109 ? -32.309 -4.069 41.744 1.00 96.44 109 SER A CA 1
ATOM 866 C C . SER A 1 109 ? -31.829 -2.955 40.806 1.00 96.44 109 SER A C 1
ATOM 868 O O . SER A 1 109 ? -31.622 -3.188 39.618 1.00 96.44 109 SER A O 1
ATOM 870 N N . SER A 1 110 ? -31.591 -1.755 41.340 1.00 96.38 110 SER A N 1
ATOM 871 C CA . SER A 1 110 ? -31.077 -0.615 40.579 1.00 96.38 110 SER A CA 1
ATOM 872 C C . SER A 1 110 ? -29.641 -0.858 40.109 1.00 96.38 110 SER A C 1
ATOM 874 O O . SER A 1 110 ? -29.325 -0.612 38.947 1.00 96.38 110 SER A O 1
ATOM 876 N N . GLN A 1 111 ? -28.792 -1.413 40.980 1.00 97.06 111 GLN A N 1
ATOM 877 C CA . GLN A 1 111 ? -27.422 -1.803 40.640 1.00 97.06 111 GLN A CA 1
ATOM 878 C C . GLN A 1 111 ? -27.396 -2.868 39.541 1.00 97.06 111 GLN A C 1
ATOM 880 O O . GLN A 1 111 ? -26.712 -2.670 38.541 1.00 97.06 111 GLN A O 1
ATOM 885 N N . ALA A 1 112 ? -28.200 -3.929 39.668 1.00 96.56 112 ALA A N 1
ATOM 886 C CA . ALA A 1 112 ? -28.296 -4.971 38.646 1.00 96.56 112 ALA A CA 1
ATOM 887 C C . ALA A 1 112 ? -28.747 -4.404 37.287 1.00 96.56 112 ALA A C 1
ATOM 889 O O . ALA A 1 112 ? -28.126 -4.672 36.261 1.00 96.56 112 ALA A O 1
ATOM 890 N N . ASN A 1 113 ? -29.771 -3.544 37.274 1.00 96.62 113 ASN A N 1
ATOM 891 C CA . ASN A 1 113 ? -30.239 -2.901 36.044 1.00 96.62 113 ASN A CA 1
ATOM 892 C C . ASN A 1 113 ? -29.167 -2.003 35.407 1.00 96.62 113 ASN A C 1
ATOM 894 O O . ASN A 1 113 ? -29.053 -1.951 34.181 1.00 96.62 113 ASN A O 1
ATOM 898 N N . HIS A 1 114 ? -28.393 -1.282 36.224 1.00 96.56 114 HIS A N 1
ATOM 899 C CA . HIS A 1 114 ? -27.317 -0.428 35.732 1.00 96.56 114 HIS A CA 1
ATOM 900 C C . HIS A 1 114 ? -26.160 -1.248 35.149 1.00 96.56 114 HIS A C 1
ATOM 902 O O . HIS A 1 114 ? -25.673 -0.922 34.068 1.00 96.56 114 HIS A O 1
ATOM 908 N N . GLU A 1 115 ? -25.766 -2.337 35.812 1.00 97.00 115 GLU A N 1
ATOM 909 C CA . GLU A 1 115 ? -24.751 -3.268 35.308 1.00 97.00 115 GLU A CA 1
ATOM 910 C C . GLU A 1 115 ? -25.178 -3.894 33.976 1.00 97.00 115 GLU A C 1
ATOM 912 O O . GLU A 1 115 ? -24.409 -3.870 33.014 1.00 97.00 115 GLU A O 1
ATOM 917 N N . GLU A 1 116 ? -26.427 -4.354 33.867 1.00 97.19 116 GLU A N 1
ATOM 918 C CA . GLU A 1 116 ? -26.958 -4.876 32.606 1.00 97.19 116 GLU A CA 1
ATOM 919 C C . GLU A 1 116 ? -26.991 -3.816 31.494 1.00 97.19 116 GLU A C 1
ATOM 921 O O . GLU A 1 116 ? -26.729 -4.124 30.330 1.00 97.19 116 GLU A O 1
ATOM 926 N N . ALA A 1 117 ? -27.335 -2.563 31.813 1.00 97.00 117 ALA A N 1
ATOM 927 C CA . ALA A 1 117 ? -27.331 -1.476 30.835 1.00 97.00 117 ALA A CA 1
ATOM 928 C C . ALA A 1 117 ? -25.913 -1.196 30.311 1.00 97.00 117 ALA A C 1
ATOM 930 O O . ALA A 1 117 ? -25.715 -1.128 29.096 1.00 97.00 117 ALA A O 1
ATOM 931 N N . LEU A 1 118 ? -24.926 -1.125 31.209 1.00 97.38 118 LEU A N 1
ATOM 932 C CA . LEU A 1 118 ? -23.518 -0.954 30.842 1.00 97.38 118 LEU A CA 1
ATOM 933 C C . LEU A 1 118 ? -22.995 -2.130 30.011 1.00 97.38 118 LEU A C 1
ATOM 935 O O . LEU A 1 118 ? -22.239 -1.930 29.058 1.00 97.38 118 LEU A O 1
ATOM 939 N N . GLU A 1 119 ? -23.400 -3.359 30.332 1.00 97.62 119 GLU A N 1
ATOM 940 C CA . GLU A 1 119 ? -22.998 -4.537 29.564 1.00 97.62 119 GLU A CA 1
ATOM 941 C C . GLU A 1 119 ? -23.595 -4.527 28.149 1.00 97.62 119 GLU A C 1
ATOM 943 O O . GLU A 1 119 ? -22.880 -4.791 27.177 1.00 97.62 119 GLU A O 1
ATOM 948 N N . ARG A 1 120 ? -24.865 -4.124 28.002 1.00 97.56 120 ARG A N 1
ATOM 949 C CA . ARG A 1 120 ? -25.499 -3.932 26.686 1.00 97.56 120 ARG A CA 1
ATOM 950 C C . ARG A 1 120 ? -24.787 -2.856 25.865 1.00 97.56 120 ARG A C 1
ATOM 952 O O . ARG A 1 120 ? -24.462 -3.107 24.706 1.00 97.56 120 ARG A O 1
ATOM 959 N N . GLU A 1 121 ? -24.503 -1.692 26.447 1.00 97.75 121 GLU A N 1
ATOM 960 C CA . GLU A 1 121 ? -23.778 -0.614 25.756 1.00 97.75 121 GLU A CA 1
ATOM 961 C C . GLU A 1 121 ? -22.379 -1.059 25.321 1.00 97.75 121 GLU A C 1
ATOM 963 O O . GLU A 1 121 ? -21.975 -0.842 24.174 1.00 97.75 121 GLU A O 1
ATOM 968 N N . ARG A 1 122 ? -21.656 -1.759 26.201 1.00 97.94 122 ARG A N 1
ATOM 969 C CA . ARG A 1 122 ? -20.336 -2.315 25.893 1.00 97.94 122 ARG A CA 1
ATOM 970 C C . ARG A 1 122 ? -20.391 -3.299 24.723 1.00 97.94 122 ARG A C 1
ATOM 972 O O . ARG A 1 122 ? -19.494 -3.272 23.879 1.00 97.94 122 ARG A O 1
ATOM 979 N N . LEU A 1 123 ? -21.400 -4.169 24.668 1.00 98.12 123 LEU A N 1
ATOM 980 C CA . LEU A 1 123 ? -21.570 -5.120 23.566 1.00 98.12 123 LEU A CA 1
ATOM 981 C C . LEU A 1 123 ? -21.862 -4.406 22.243 1.00 98.12 123 LEU A C 1
ATOM 983 O O . LEU A 1 123 ? -21.221 -4.718 21.242 1.00 98.12 123 LEU A O 1
ATOM 987 N N . VAL A 1 124 ? -22.746 -3.405 22.246 1.00 98.19 124 VAL A N 1
ATOM 988 C CA . VAL A 1 124 ? -23.061 -2.611 21.046 1.00 98.19 124 VAL A CA 1
ATOM 989 C C . VAL A 1 124 ? -21.823 -1.879 20.525 1.00 98.19 124 VAL A C 1
ATOM 991 O O . VAL A 1 124 ? -21.524 -1.949 19.331 1.00 98.19 124 VAL A O 1
ATOM 994 N N . LEU A 1 125 ? -21.066 -1.223 21.410 1.00 97.94 125 LEU A N 1
ATOM 995 C CA . LEU A 1 125 ? -19.825 -0.541 21.036 1.00 97.94 125 LEU A CA 1
ATOM 996 C C . LEU A 1 125 ? -18.787 -1.519 20.485 1.00 97.94 125 LEU A C 1
ATOM 998 O O . LEU A 1 125 ? -18.129 -1.222 19.489 1.00 97.94 125 LEU A O 1
ATOM 1002 N N . LYS A 1 126 ? -18.662 -2.703 21.092 1.00 98.31 126 LYS A N 1
ATOM 1003 C CA . LYS A 1 126 ? -17.756 -3.744 20.603 1.00 98.31 126 LYS A CA 1
ATOM 1004 C C . LYS A 1 126 ? -18.144 -4.210 19.200 1.00 98.31 126 LYS A C 1
ATOM 1006 O O . LYS A 1 126 ? -17.287 -4.250 18.325 1.00 98.31 126 LYS A O 1
ATOM 1011 N N . GLU A 1 127 ? -19.422 -4.494 18.958 1.00 98.25 127 GLU A N 1
ATOM 1012 C CA . GLU A 1 127 ? -19.895 -4.872 17.623 1.00 98.25 127 GLU A CA 1
ATOM 1013 C C . GLU A 1 127 ? -19.662 -3.769 16.587 1.00 98.25 127 GLU A C 1
ATOM 1015 O O . GLU A 1 127 ? -19.314 -4.059 15.441 1.00 98.25 127 GLU A O 1
ATOM 1020 N N . GLN A 1 128 ? -19.852 -2.502 16.963 1.00 98.25 128 GLN A N 1
ATOM 1021 C CA . GLN A 1 128 ? -19.576 -1.379 16.074 1.00 98.25 128 GLN A CA 1
ATOM 1022 C C . GLN A 1 128 ? -18.086 -1.306 15.716 1.00 98.25 128 GLN A C 1
ATOM 1024 O O . GLN A 1 128 ? -17.754 -1.211 14.533 1.00 98.25 128 GLN A O 1
ATOM 1029 N N . ILE A 1 129 ? -17.201 -1.425 16.710 1.00 98.00 129 ILE A N 1
ATOM 1030 C CA . ILE A 1 129 ? -15.748 -1.459 16.502 1.00 98.00 129 ILE A CA 1
ATOM 1031 C C . ILE A 1 129 ? -15.362 -2.636 15.601 1.00 98.00 129 ILE A C 1
ATOM 1033 O O . ILE A 1 129 ? -14.589 -2.452 14.660 1.00 98.00 129 ILE A O 1
ATOM 1037 N N . ASP A 1 130 ? -15.917 -3.826 15.831 1.00 97.94 130 ASP A N 1
ATOM 1038 C CA . ASP A 1 130 ? -15.617 -5.017 15.031 1.00 97.94 130 ASP A CA 1
ATOM 1039 C C . ASP A 1 130 ? -16.064 -4.832 13.567 1.00 97.94 130 ASP A C 1
ATOM 1041 O O . ASP A 1 130 ? -15.320 -5.165 12.638 1.00 97.94 130 ASP A O 1
ATOM 1045 N N . ARG A 1 131 ? -17.238 -4.226 13.333 1.00 98.12 131 ARG A N 1
ATOM 1046 C CA . ARG A 1 131 ? -17.725 -3.895 11.978 1.00 98.12 131 ARG A CA 1
ATOM 1047 C C . ARG A 1 131 ? -16.838 -2.865 11.280 1.00 98.12 131 ARG A C 1
ATOM 1049 O O . ARG A 1 131 ? -16.509 -3.048 10.106 1.00 98.12 131 ARG A O 1
ATOM 1056 N N . GLU A 1 132 ? -16.454 -1.793 11.969 1.00 98.12 132 GLU A N 1
ATOM 1057 C CA . GLU A 1 132 ? -15.578 -0.756 11.410 1.00 98.12 132 GLU A CA 1
ATOM 1058 C C . GLU A 1 132 ? -14.180 -1.307 11.116 1.00 98.12 132 GLU A C 1
ATOM 1060 O O . GLU A 1 132 ? -13.645 -1.087 10.029 1.00 98.12 132 GLU A O 1
ATOM 1065 N N . THR A 1 133 ? -13.632 -2.116 12.021 1.00 97.94 133 THR A N 1
ATOM 1066 C CA . THR A 1 133 ? -12.337 -2.783 11.841 1.00 97.94 133 THR A CA 1
ATOM 1067 C C . THR A 1 133 ? -12.371 -3.723 10.637 1.00 97.94 133 THR A C 1
ATOM 1069 O O . THR A 1 133 ? -11.472 -3.680 9.796 1.00 97.94 133 THR A O 1
ATOM 1072 N N . ALA A 1 134 ? -13.434 -4.519 10.485 1.00 98.00 134 ALA A N 1
ATOM 1073 C CA . ALA A 1 134 ? -13.606 -5.392 9.326 1.00 98.00 134 ALA A CA 1
ATOM 1074 C C . ALA A 1 134 ? -13.749 -4.602 8.012 1.00 98.00 134 ALA A C 1
ATOM 1076 O O . ALA A 1 134 ? -13.208 -5.010 6.982 1.00 98.00 134 ALA A O 1
ATOM 1077 N N . ARG A 1 135 ? -14.451 -3.461 8.031 1.00 98.44 135 ARG A N 1
ATOM 1078 C CA . ARG A 1 135 ? -14.578 -2.574 6.865 1.00 98.44 135 ARG A CA 1
ATOM 1079 C C . ARG A 1 135 ? -13.228 -1.986 6.460 1.00 98.44 135 ARG A C 1
ATOM 1081 O O . ARG A 1 135 ? -12.881 -2.039 5.283 1.00 98.44 135 ARG A O 1
ATOM 1088 N N . LEU A 1 136 ? -12.474 -1.452 7.418 1.00 98.12 136 LEU A N 1
ATOM 1089 C CA . LEU A 1 136 ? -11.150 -0.884 7.166 1.00 98.12 136 LEU A CA 1
ATOM 1090 C C . LEU A 1 136 ? -10.172 -1.955 6.672 1.00 98.12 136 LEU A C 1
ATOM 1092 O O . LEU A 1 136 ? -9.442 -1.714 5.715 1.00 98.12 136 LEU A O 1
ATOM 1096 N N . ALA A 1 137 ? -10.203 -3.158 7.251 1.00 98.12 137 ALA A N 1
ATOM 1097 C CA . ALA A 1 137 ? -9.380 -4.276 6.796 1.00 98.12 137 ALA A CA 1
ATOM 1098 C C . ALA A 1 137 ? -9.660 -4.643 5.327 1.00 98.12 137 ALA A C 1
ATOM 1100 O O . ALA A 1 137 ? -8.718 -4.834 4.557 1.00 98.12 137 ALA A O 1
ATOM 1101 N N . LYS A 1 138 ? -10.937 -4.670 4.914 1.00 98.19 138 LYS A N 1
ATOM 1102 C CA . LYS A 1 138 ? -11.315 -4.886 3.506 1.00 98.19 138 LYS A CA 1
ATOM 1103 C C . LYS A 1 138 ? -10.770 -3.788 2.594 1.00 98.19 138 LYS A C 1
ATOM 1105 O O . LYS A 1 138 ? -10.106 -4.104 1.612 1.00 98.19 138 LYS A O 1
ATOM 1110 N N . GLN A 1 139 ? -10.959 -2.520 2.958 1.00 98.50 139 GLN A N 1
ATOM 1111 C CA . GLN A 1 13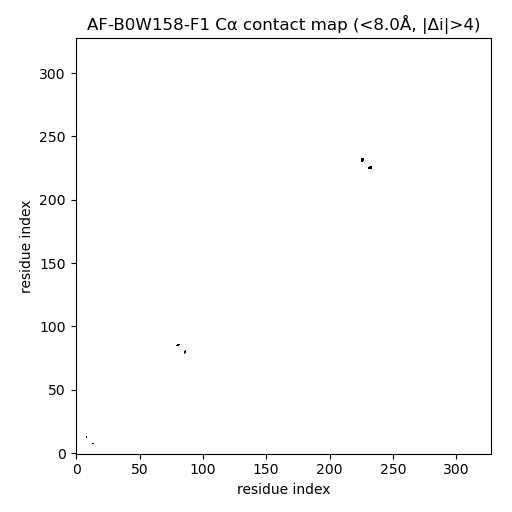9 ? -10.445 -1.390 2.175 1.00 98.50 139 GLN A CA 1
ATOM 1112 C C . GLN A 1 139 ? -8.920 -1.430 2.027 1.00 98.50 139 GLN A C 1
ATOM 1114 O O . GLN A 1 139 ? -8.394 -1.181 0.947 1.00 98.50 139 GLN A O 1
ATOM 1119 N N . ILE A 1 140 ? -8.198 -1.786 3.093 1.00 98.19 140 ILE A N 1
ATOM 1120 C CA . ILE A 1 140 ? -6.741 -1.956 3.040 1.00 98.19 140 ILE A CA 1
ATOM 1121 C C . ILE A 1 140 ? -6.369 -3.089 2.078 1.00 98.19 140 ILE A C 1
ATOM 1123 O O . ILE A 1 140 ? -5.455 -2.918 1.275 1.00 98.19 140 ILE A O 1
ATOM 1127 N N . SER A 1 141 ? -7.073 -4.225 2.126 1.00 97.75 141 SER A N 1
ATOM 1128 C CA . SER A 1 141 ? -6.801 -5.345 1.217 1.00 97.75 141 SER A CA 1
ATOM 1129 C C . SER A 1 141 ? -7.068 -5.002 -0.253 1.00 97.75 141 SER A C 1
ATOM 1131 O O . SER A 1 141 ? -6.256 -5.348 -1.105 1.00 97.75 141 SER A O 1
ATOM 1133 N N . GLU A 1 142 ? -8.139 -4.261 -0.548 1.00 97.88 142 GLU A N 1
ATOM 1134 C CA . GLU A 1 142 ? -8.458 -3.790 -1.903 1.00 97.88 142 GLU A CA 1
ATOM 1135 C C . GLU A 1 142 ? -7.376 -2.833 -2.423 1.00 97.88 142 GLU A C 1
ATOM 1137 O O . GLU A 1 142 ? -6.832 -3.040 -3.505 1.00 97.88 142 GLU A O 1
ATOM 1142 N N . LEU A 1 143 ? -6.969 -1.849 -1.612 1.00 98.06 143 LEU A N 1
ATOM 1143 C CA . LEU A 1 143 ? -5.906 -0.906 -1.978 1.00 98.06 143 LEU A CA 1
ATOM 1144 C C . LEU A 1 143 ? -4.547 -1.586 -2.199 1.00 98.06 143 LEU A C 1
ATOM 1146 O O . LEU A 1 143 ? -3.759 -1.132 -3.031 1.00 98.06 143 LEU A O 1
ATOM 1150 N N . LEU A 1 144 ? -4.247 -2.654 -1.454 1.00 98.31 144 LEU A N 1
ATOM 1151 C CA . LEU A 1 144 ? -3.035 -3.446 -1.671 1.00 98.31 144 LEU A CA 1
ATOM 1152 C C . LEU A 1 144 ? -3.072 -4.151 -3.030 1.00 98.31 144 LEU A C 1
ATOM 1154 O O . LEU A 1 144 ? -2.093 -4.057 -3.771 1.00 98.31 144 LEU A O 1
ATOM 1158 N N . ILE A 1 145 ? -4.201 -4.773 -3.381 1.00 97.62 145 ILE A N 1
ATOM 1159 C CA . ILE A 1 145 ? -4.390 -5.423 -4.686 1.00 97.62 145 ILE A CA 1
ATOM 1160 C C . ILE A 1 145 ? -4.252 -4.397 -5.817 1.00 97.62 145 ILE A C 1
ATOM 1162 O O . ILE A 1 145 ? -3.482 -4.617 -6.751 1.00 97.62 145 ILE A O 1
ATOM 1166 N N . ASP A 1 146 ? -4.924 -3.249 -5.718 1.00 98.12 146 ASP A N 1
ATOM 1167 C CA . ASP A 1 146 ? -4.854 -2.199 -6.741 1.00 98.12 146 ASP A CA 1
ATOM 1168 C C . ASP A 1 146 ? -3.425 -1.680 -6.936 1.00 98.12 146 ASP A C 1
ATOM 1170 O O . ASP A 1 146 ? -2.976 -1.455 -8.065 1.00 98.12 146 ASP A O 1
ATOM 1174 N N . LYS A 1 147 ? -2.672 -1.530 -5.840 1.00 98.06 147 LYS A N 1
ATOM 1175 C CA . LYS A 1 147 ? -1.263 -1.129 -5.888 1.00 98.06 147 LYS A CA 1
ATOM 1176 C C . LYS A 1 147 ? -0.400 -2.177 -6.593 1.00 98.06 147 LYS A C 1
ATOM 1178 O O . LYS A 1 147 ? 0.455 -1.806 -7.399 1.00 98.06 147 LYS A O 1
ATOM 1183 N N . GLU A 1 148 ? -0.597 -3.458 -6.297 1.00 97.75 148 GLU A N 1
ATOM 1184 C CA . GLU A 1 148 ? 0.136 -4.554 -6.941 1.00 97.75 148 GLU A CA 1
ATOM 1185 C C . GLU A 1 148 ? -0.191 -4.650 -8.436 1.00 97.75 148 GLU A C 1
ATOM 1187 O O . GLU A 1 148 ? 0.719 -4.760 -9.261 1.00 97.75 148 GLU A O 1
ATOM 1192 N N . LEU A 1 149 ? -1.467 -4.507 -8.805 1.00 97.44 149 LEU A N 1
ATOM 1193 C CA . LEU A 1 149 ? -1.903 -4.469 -10.201 1.00 97.44 149 LEU A CA 1
ATOM 1194 C C . LEU A 1 149 ? -1.307 -3.272 -10.950 1.00 97.44 149 LEU A C 1
ATOM 1196 O O . LEU A 1 149 ? -0.802 -3.431 -12.063 1.00 97.44 149 LEU A O 1
ATOM 1200 N N . ALA A 1 150 ? -1.303 -2.083 -10.342 1.00 97.38 150 ALA A N 1
ATOM 1201 C CA . ALA A 1 150 ? -0.696 -0.893 -10.932 1.00 97.38 150 ALA A CA 1
ATOM 1202 C C . ALA A 1 150 ? 0.822 -1.052 -11.117 1.00 97.38 150 ALA A C 1
ATOM 1204 O O . ALA A 1 150 ? 1.355 -0.684 -12.167 1.00 97.38 150 ALA A O 1
ATOM 1205 N N . ALA A 1 151 ? 1.516 -1.637 -10.136 1.00 97.50 151 ALA A N 1
ATOM 1206 C CA . ALA A 1 151 ? 2.945 -1.925 -10.228 1.00 97.50 151 ALA A CA 1
ATOM 1207 C C . ALA A 1 151 ? 3.249 -2.949 -11.334 1.00 97.50 151 ALA A C 1
ATOM 1209 O O . ALA A 1 151 ? 4.159 -2.733 -12.136 1.00 97.50 151 ALA A O 1
ATOM 1210 N N . SER A 1 152 ? 2.454 -4.018 -11.436 1.00 97.50 152 SER A N 1
ATOM 1211 C CA . SER A 1 152 ? 2.580 -5.019 -12.502 1.00 97.50 152 SER A CA 1
ATOM 1212 C C . SER A 1 152 ? 2.346 -4.402 -13.885 1.00 97.50 152 SER A C 1
ATOM 1214 O O . SER A 1 152 ? 3.163 -4.572 -14.792 1.00 97.50 152 SER A O 1
ATOM 1216 N N . ALA A 1 153 ? 1.293 -3.594 -14.039 1.00 97.38 153 ALA A N 1
ATOM 1217 C CA . ALA A 1 153 ? 1.008 -2.891 -15.286 1.00 97.38 153 ALA A CA 1
ATOM 1218 C C . ALA A 1 153 ? 2.130 -1.913 -15.676 1.00 97.38 153 ALA A C 1
ATOM 1220 O O . ALA A 1 153 ? 2.472 -1.803 -16.856 1.00 97.38 153 ALA A O 1
ATOM 1221 N N . ALA A 1 154 ? 2.719 -1.212 -14.703 1.00 97.38 154 ALA A N 1
ATOM 1222 C CA . ALA A 1 154 ? 3.868 -0.342 -14.933 1.00 97.38 154 ALA A CA 1
ATOM 1223 C C . ALA A 1 154 ? 5.110 -1.137 -15.370 1.00 97.38 154 ALA A C 1
ATOM 1225 O O . ALA A 1 154 ? 5.771 -0.726 -16.322 1.00 97.38 154 ALA A O 1
ATOM 1226 N N . SER A 1 155 ? 5.382 -2.289 -14.746 1.00 97.81 155 SER A N 1
ATOM 1227 C CA . SER A 1 155 ? 6.489 -3.178 -15.127 1.00 97.81 155 SER A CA 1
ATOM 1228 C C . SER A 1 155 ? 6.345 -3.674 -16.566 1.00 97.81 155 SER A C 1
ATOM 1230 O O . SER A 1 155 ? 7.264 -3.520 -17.360 1.00 97.81 155 SER A O 1
ATOM 1232 N N . ILE A 1 156 ? 5.161 -4.163 -16.950 1.00 97.75 156 ILE A N 1
ATOM 1233 C CA . ILE A 1 156 ? 4.905 -4.633 -18.323 1.00 97.75 156 ILE A CA 1
ATOM 1234 C C . ILE A 1 156 ? 5.105 -3.499 -19.339 1.00 97.75 156 ILE A C 1
ATOM 1236 O O . ILE A 1 156 ? 5.652 -3.707 -20.423 1.00 97.75 156 ILE A O 1
ATOM 1240 N N . ARG A 1 157 ? 4.664 -2.277 -19.009 1.00 98.00 157 ARG A N 1
ATOM 1241 C CA . ARG A 1 157 ? 4.889 -1.103 -19.867 1.00 98.00 157 ARG A CA 1
ATOM 1242 C C . ARG A 1 157 ? 6.370 -0.768 -19.986 1.00 98.00 157 ARG A C 1
ATOM 1244 O O . ARG A 1 157 ? 6.802 -0.422 -21.081 1.00 98.00 157 ARG A O 1
ATOM 1251 N N . TYR A 1 158 ? 7.121 -0.869 -18.894 1.00 98.38 158 TYR A N 1
ATOM 1252 C CA . TYR A 1 158 ? 8.564 -0.666 -18.906 1.00 98.38 158 TYR A CA 1
ATOM 1253 C C . TYR A 1 158 ? 9.255 -1.687 -19.814 1.00 98.38 158 TYR A C 1
ATOM 1255 O O . TYR A 1 158 ? 9.964 -1.280 -20.727 1.00 98.38 158 TYR A O 1
ATOM 1263 N N . ASP A 1 159 ? 8.957 -2.978 -19.666 1.00 98.19 159 ASP A N 1
ATOM 1264 C CA . ASP A 1 159 ? 9.541 -4.039 -20.498 1.00 98.19 159 ASP A CA 1
ATOM 1265 C C . ASP A 1 159 ? 9.193 -3.856 -21.987 1.00 98.19 159 ASP A C 1
ATOM 1267 O O . ASP A 1 159 ? 10.026 -4.040 -22.882 1.00 98.19 159 ASP A O 1
ATOM 1271 N N . LYS A 1 160 ? 7.963 -3.412 -22.277 1.00 98.25 160 LYS A N 1
ATOM 1272 C CA . LYS A 1 160 ? 7.542 -3.074 -23.641 1.00 98.25 160 LYS A CA 1
ATOM 1273 C C . LYS A 1 160 ? 8.305 -1.872 -24.205 1.00 98.25 160 LYS A C 1
ATOM 1275 O O . LYS A 1 160 ? 8.716 -1.902 -25.360 1.00 98.25 160 LYS A O 1
ATOM 1280 N N . LEU A 1 161 ? 8.487 -0.810 -23.426 1.00 98.06 161 LEU A N 1
ATOM 1281 C CA . LEU A 1 161 ? 9.259 0.356 -23.867 1.00 98.06 161 LEU A CA 1
ATOM 1282 C C . LEU A 1 161 ? 10.742 0.015 -24.032 1.00 98.06 161 LEU A C 1
ATOM 1284 O O . LEU A 1 161 ? 11.374 0.488 -24.973 1.00 98.06 161 LEU A O 1
ATOM 1288 N N . GLN A 1 162 ? 11.278 -0.836 -23.161 1.00 98.19 162 GLN A N 1
ATOM 1289 C CA . GLN A 1 162 ? 12.657 -1.295 -23.225 1.00 98.19 162 GLN A CA 1
ATOM 1290 C C . GLN A 1 162 ? 12.905 -2.130 -24.487 1.00 98.19 162 GLN A C 1
ATOM 1292 O O . GLN A 1 162 ? 13.827 -1.836 -25.240 1.00 98.19 162 GLN A O 1
ATOM 1297 N N . SER 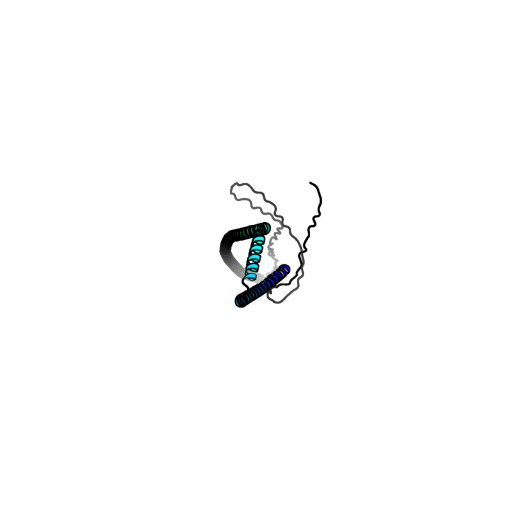A 1 163 ? 12.028 -3.091 -24.791 1.00 97.62 163 SER A N 1
ATOM 1298 C CA . SER A 1 163 ? 12.115 -3.866 -26.039 1.00 97.62 163 SER A CA 1
ATOM 1299 C C . SER A 1 163 ? 11.962 -2.996 -27.292 1.00 97.62 163 SER A C 1
ATOM 1301 O O . SER A 1 163 ? 12.680 -3.200 -28.269 1.00 97.62 163 SER A O 1
ATOM 1303 N N . GLN A 1 164 ? 11.089 -1.983 -27.270 1.00 98.19 164 GLN A N 1
ATOM 1304 C CA . GLN A 1 164 ? 10.981 -1.011 -28.366 1.00 98.19 164 GLN A CA 1
ATOM 1305 C C . GLN A 1 164 ? 12.256 -0.180 -28.542 1.00 98.19 164 GLN A C 1
ATOM 1307 O O . GLN A 1 164 ? 12.666 0.081 -29.673 1.00 98.19 164 GLN A O 1
ATOM 1312 N N . LEU A 1 165 ? 12.882 0.233 -27.439 1.00 97.94 165 LEU A N 1
ATOM 1313 C CA . LEU A 1 165 ? 14.140 0.968 -27.464 1.00 97.94 165 LEU A CA 1
ATOM 1314 C C . LEU A 1 165 ? 15.267 0.108 -28.041 1.00 97.94 165 LEU A C 1
ATOM 1316 O O . LEU A 1 165 ? 16.037 0.593 -28.866 1.00 97.94 165 LEU A O 1
ATOM 1320 N N . ASP A 1 166 ? 15.362 -1.148 -27.617 1.00 97.94 166 ASP A N 1
ATOM 1321 C CA . ASP A 1 166 ? 16.421 -2.048 -28.066 1.00 97.94 166 ASP A CA 1
ATOM 1322 C C . ASP A 1 166 ? 16.249 -2.413 -29.548 1.00 97.94 166 ASP A C 1
ATOM 1324 O O . ASP A 1 166 ? 17.215 -2.326 -30.302 1.00 97.94 166 ASP A O 1
ATOM 1328 N N . TYR A 1 167 ? 15.013 -2.634 -30.011 1.00 98.06 167 TYR A N 1
ATOM 1329 C CA . TYR A 1 167 ? 14.720 -2.769 -31.442 1.00 98.06 167 TYR A CA 1
ATOM 1330 C C . TYR A 1 167 ? 15.106 -1.514 -32.240 1.00 98.06 167 TYR A C 1
ATOM 1332 O O . TYR A 1 167 ? 15.714 -1.601 -33.306 1.00 98.06 167 TYR A O 1
ATOM 1340 N N . ALA A 1 168 ? 14.783 -0.319 -31.735 1.00 97.25 168 ALA A N 1
ATOM 1341 C CA . ALA A 1 168 ? 15.148 0.924 -32.410 1.00 97.25 168 ALA A CA 1
ATOM 1342 C C . ALA A 1 168 ? 16.673 1.108 -32.493 1.00 97.25 168 ALA A C 1
ATOM 1344 O O . ALA A 1 168 ? 17.174 1.564 -33.522 1.00 97.25 168 ALA A O 1
ATOM 1345 N N . LYS A 1 169 ? 17.417 0.743 -31.441 1.00 98.06 169 LYS A N 1
ATOM 1346 C CA . LYS A 1 169 ? 18.888 0.771 -31.453 1.00 98.06 169 LYS A CA 1
ATOM 1347 C C . LYS A 1 169 ? 19.455 -0.175 -32.503 1.00 98.06 169 LYS A C 1
ATOM 1349 O O . LYS A 1 169 ? 20.277 0.272 -33.293 1.00 98.06 169 LYS A O 1
ATOM 1354 N N . GLU A 1 170 ? 18.981 -1.417 -32.548 1.00 97.56 170 GLU A N 1
ATOM 1355 C CA . GLU A 1 170 ? 19.421 -2.411 -33.534 1.00 97.56 170 GLU A CA 1
ATOM 1356 C C . GLU A 1 170 ? 19.190 -1.901 -34.963 1.00 97.56 170 GLU A C 1
ATOM 1358 O O . GLU A 1 170 ? 20.114 -1.860 -35.768 1.00 97.56 170 GLU A O 1
ATOM 1363 N N . GLN A 1 171 ? 18.009 -1.345 -35.242 1.00 97.50 171 GLN A N 1
ATOM 1364 C CA . GLN A 1 171 ? 17.704 -0.727 -36.538 1.00 97.50 171 GLN A CA 1
ATOM 1365 C C . GLN A 1 171 ? 18.626 0.456 -36.886 1.00 97.50 171 GLN A C 1
ATOM 1367 O O . GLN A 1 171 ? 18.968 0.674 -38.052 1.00 97.50 171 GLN A O 1
ATOM 1372 N N . HIS A 1 172 ? 19.021 1.263 -35.900 1.00 96.00 172 HIS A N 1
ATOM 1373 C CA . HIS A 1 172 ? 19.980 2.347 -36.117 1.00 96.00 172 HIS A CA 1
ATOM 1374 C C . HIS A 1 172 ? 21.401 1.830 -36.357 1.00 96.00 172 HIS A C 1
ATOM 1376 O O . HIS A 1 172 ? 22.111 2.400 -37.190 1.00 96.00 172 HIS A O 1
ATOM 1382 N N . GLU A 1 173 ? 21.811 0.774 -35.658 1.00 97.12 173 GLU A N 1
ATOM 1383 C CA . GLU A 1 173 ? 23.105 0.117 -35.848 1.00 97.12 173 GLU A CA 1
ATOM 1384 C C . GLU A 1 173 ? 23.194 -0.552 -37.222 1.00 97.12 173 GLU A C 1
ATOM 1386 O O . GLU A 1 173 ? 24.176 -0.330 -37.930 1.00 97.12 173 GLU A O 1
ATOM 1391 N N . GLU A 1 174 ? 22.143 -1.249 -37.660 1.00 96.69 174 GLU A N 1
ATOM 1392 C CA . GLU A 1 174 ? 22.036 -1.820 -39.010 1.00 96.69 174 GLU A CA 1
ATOM 1393 C C . GLU A 1 174 ? 22.180 -0.736 -40.086 1.00 96.69 174 GLU A C 1
ATOM 1395 O O . GLU A 1 174 ? 23.045 -0.825 -40.958 1.00 96.69 174 GLU A O 1
ATOM 1400 N N . ARG A 1 175 ? 21.406 0.355 -39.989 1.00 96.94 175 ARG A N 1
ATOM 1401 C CA . ARG A 1 175 ? 21.507 1.479 -40.941 1.00 96.94 175 ARG A CA 1
ATOM 1402 C C . ARG A 1 175 ? 22.885 2.125 -40.937 1.00 96.94 175 ARG A C 1
ATOM 1404 O O . ARG A 1 175 ? 23.355 2.568 -41.985 1.00 96.94 175 ARG A O 1
ATOM 1411 N N . ARG A 1 176 ? 23.524 2.223 -39.768 1.00 97.19 176 ARG A N 1
ATOM 1412 C CA . ARG A 1 176 ? 24.881 2.757 -39.650 1.00 97.19 176 ARG A CA 1
ATOM 1413 C C . ARG A 1 176 ? 25.882 1.844 -40.354 1.00 97.19 176 ARG A C 1
ATOM 1415 O O . ARG A 1 176 ? 26.691 2.362 -41.117 1.00 97.19 176 ARG A O 1
ATOM 1422 N N . ALA A 1 177 ? 25.793 0.532 -40.150 1.00 96.50 177 ALA A N 1
ATOM 1423 C CA . ALA A 1 177 ? 26.654 -0.445 -40.810 1.00 96.50 177 ALA A CA 1
ATOM 1424 C C . ALA A 1 177 ? 26.467 -0.431 -42.338 1.00 96.50 177 ALA A C 1
ATOM 1426 O O . ALA A 1 177 ? 27.444 -0.416 -43.084 1.00 96.50 177 ALA A O 1
ATOM 1427 N N . GLU A 1 178 ? 25.225 -0.347 -42.824 1.00 97.12 178 GLU A N 1
ATOM 1428 C CA . GLU A 1 178 ? 24.947 -0.206 -44.259 1.00 97.12 178 GLU A CA 1
ATOM 1429 C C . GLU A 1 178 ? 25.536 1.080 -44.853 1.00 97.12 178 GLU A C 1
ATOM 1431 O O . GLU A 1 178 ? 26.057 1.081 -45.971 1.00 97.12 178 GLU A O 1
ATOM 1436 N N . LEU A 1 179 ? 25.422 2.196 -44.129 1.00 96.62 179 LEU A N 1
ATOM 1437 C CA . LEU A 1 179 ? 25.973 3.482 -44.549 1.00 96.62 179 LEU A CA 1
ATOM 1438 C C . LEU A 1 179 ? 27.506 3.432 -44.594 1.00 96.62 179 LEU A C 1
ATOM 1440 O O . LEU A 1 179 ? 28.107 3.916 -45.551 1.00 96.62 179 LEU A O 1
ATOM 1444 N N . GLU A 1 180 ? 28.127 2.828 -43.582 1.00 96.81 180 GLU A N 1
ATOM 1445 C CA . GLU A 1 180 ? 29.574 2.629 -43.496 1.00 96.81 180 GLU A CA 1
ATOM 1446 C C . GLU A 1 180 ? 30.082 1.774 -44.662 1.00 96.81 180 GLU A C 1
ATOM 1448 O O . GLU A 1 180 ? 30.968 2.217 -45.392 1.00 96.81 180 GLU A O 1
ATOM 1453 N N . ALA A 1 181 ? 29.425 0.648 -44.956 1.00 96.94 181 ALA A N 1
ATOM 1454 C CA . ALA A 1 181 ? 29.754 -0.190 -46.109 1.00 96.94 181 ALA A CA 1
ATOM 1455 C C . ALA A 1 181 ? 29.638 0.569 -47.447 1.00 96.94 181 ALA A C 1
ATOM 1457 O O . ALA A 1 181 ? 30.490 0.425 -48.327 1.00 96.94 181 ALA A O 1
ATOM 1458 N N . LYS A 1 182 ? 28.614 1.421 -47.613 1.00 97.44 182 LYS A N 1
ATOM 1459 C CA . LYS A 1 182 ? 28.475 2.279 -48.807 1.00 97.44 182 LYS A CA 1
ATOM 1460 C C . LYS A 1 182 ? 29.613 3.296 -48.916 1.00 97.44 182 LYS A C 1
ATOM 1462 O O . LYS A 1 182 ? 30.112 3.528 -50.018 1.00 97.44 182 LYS A O 1
ATOM 1467 N N . TYR A 1 183 ? 30.035 3.896 -47.802 1.00 97.50 183 TYR A N 1
ATOM 1468 C CA . TYR A 1 183 ? 31.174 4.816 -47.793 1.00 97.50 183 TYR A CA 1
ATOM 1469 C C . TYR A 1 183 ? 32.493 4.108 -48.097 1.00 97.50 183 TYR A C 1
ATOM 1471 O O . TYR A 1 183 ? 33.287 4.640 -48.871 1.00 97.50 183 TYR A O 1
ATOM 1479 N N . GLU A 1 184 ? 32.719 2.913 -47.556 1.00 97.31 184 GLU A N 1
ATOM 1480 C CA . GLU A 1 184 ? 33.901 2.101 -47.863 1.00 97.31 184 GLU A CA 1
ATOM 1481 C C . GLU A 1 184 ? 33.956 1.716 -49.343 1.00 97.31 184 GLU A C 1
ATOM 1483 O O . GLU A 1 184 ? 34.994 1.882 -49.986 1.00 97.31 184 GLU A O 1
ATOM 1488 N N . GLN A 1 185 ? 32.830 1.286 -49.922 1.00 97.44 185 GLN A N 1
ATOM 1489 C CA . GLN A 1 185 ? 32.735 1.015 -51.358 1.00 97.44 185 GLN A CA 1
ATOM 1490 C C . GLN A 1 185 ? 33.051 2.263 -52.187 1.00 97.44 185 GLN A C 1
ATOM 1492 O O . GLN A 1 185 ? 33.837 2.193 -53.133 1.00 97.44 185 GLN A O 1
ATOM 1497 N N . LEU A 1 186 ? 32.489 3.421 -51.825 1.00 97.69 186 LEU A N 1
ATOM 1498 C CA . LEU A 1 186 ? 32.767 4.674 -52.525 1.00 97.69 186 LEU A CA 1
ATOM 1499 C C . LEU A 1 186 ? 34.251 5.055 -52.423 1.00 97.69 186 LEU A C 1
ATOM 1501 O O . LEU A 1 186 ? 34.866 5.394 -53.435 1.00 97.69 186 LEU A O 1
ATOM 1505 N N . LEU A 1 187 ? 34.844 4.951 -51.232 1.00 97.44 187 LEU A N 1
ATOM 1506 C CA . LEU A 1 187 ? 36.271 5.188 -51.022 1.00 97.44 187 LEU A CA 1
ATOM 1507 C C . LEU A 1 187 ? 37.121 4.262 -51.894 1.00 97.44 187 LEU A C 1
ATOM 1509 O O . LEU A 1 187 ? 38.043 4.749 -52.546 1.00 97.44 187 LEU A O 1
ATOM 1513 N N . GLN A 1 188 ? 36.776 2.975 -51.973 1.00 97.25 188 GLN A N 1
ATOM 1514 C CA . GLN A 1 188 ? 37.482 2.013 -52.816 1.00 97.25 188 GLN A CA 1
ATOM 1515 C C . GLN A 1 188 ? 37.363 2.355 -54.309 1.00 97.25 188 GLN A C 1
ATOM 1517 O O . GLN A 1 188 ? 38.350 2.339 -55.040 1.00 97.25 188 GLN A O 1
ATOM 1522 N N . THR A 1 189 ? 36.177 2.745 -54.782 1.00 97.75 189 THR A N 1
ATOM 1523 C CA . THR A 1 189 ? 36.026 3.159 -56.188 1.00 97.75 189 THR A CA 1
ATOM 1524 C C . THR A 1 189 ? 36.844 4.411 -56.514 1.00 97.75 189 THR A C 1
ATOM 1526 O O . THR A 1 189 ? 37.446 4.490 -57.586 1.00 97.75 189 THR A O 1
ATOM 1529 N N . LEU A 1 190 ? 36.925 5.372 -55.588 1.00 97.06 190 LEU A N 1
ATOM 1530 C CA . LEU A 1 190 ? 37.734 6.580 -55.753 1.00 97.06 190 LEU A CA 1
ATOM 1531 C C . LEU A 1 190 ? 39.235 6.276 -55.731 1.00 97.06 190 LEU A C 1
ATOM 1533 O O . LEU A 1 190 ? 39.987 6.871 -56.509 1.00 97.06 190 LEU A O 1
ATOM 1537 N N . THR A 1 191 ? 39.698 5.367 -54.870 1.00 97.31 191 THR A N 1
ATOM 1538 C CA . THR A 1 191 ? 41.110 4.957 -54.842 1.00 97.31 191 THR A CA 1
ATOM 1539 C C . THR A 1 191 ? 41.498 4.224 -56.123 1.00 97.31 191 THR A C 1
ATOM 1541 O O . THR A 1 191 ? 42.542 4.551 -56.696 1.00 97.31 191 THR A O 1
ATOM 1544 N N . ASP A 1 192 ? 40.641 3.336 -56.630 1.00 97.00 192 ASP A N 1
ATOM 1545 C CA . ASP A 1 192 ? 40.852 2.624 -57.895 1.00 97.00 192 ASP A CA 1
ATOM 1546 C C . ASP A 1 192 ? 40.871 3.585 -59.094 1.00 97.00 192 ASP A C 1
ATOM 1548 O O . ASP A 1 192 ? 41.766 3.516 -59.939 1.00 97.00 192 ASP A O 1
ATOM 1552 N N . GLN A 1 193 ? 39.931 4.536 -59.163 1.00 97.19 193 GLN A N 1
ATOM 1553 C CA . GLN A 1 193 ? 39.926 5.581 -60.197 1.00 97.19 193 GLN A CA 1
ATOM 1554 C C . GLN A 1 193 ? 41.192 6.441 -60.136 1.00 97.19 193 GLN A C 1
ATOM 1556 O O . GLN A 1 193 ? 41.824 6.701 -61.161 1.00 97.19 193 GLN A O 1
ATOM 1561 N N . LYS A 1 194 ? 41.611 6.843 -58.933 1.00 97.50 194 LYS A N 1
ATOM 1562 C CA . LYS A 1 194 ? 42.846 7.607 -58.732 1.00 97.50 194 LYS A CA 1
ATOM 1563 C C . LYS A 1 194 ? 44.084 6.815 -59.161 1.00 97.50 194 LYS A C 1
ATOM 1565 O O . LYS A 1 194 ? 45.028 7.414 -59.673 1.00 97.50 194 LYS A O 1
ATOM 1570 N N . ALA A 1 195 ? 44.113 5.500 -58.944 1.00 96.56 195 ALA A N 1
ATOM 1571 C CA . ALA A 1 195 ? 45.200 4.635 -59.398 1.00 96.56 195 ALA A CA 1
ATOM 1572 C C . ALA A 1 195 ? 45.239 4.538 -60.931 1.00 96.56 195 ALA A C 1
ATOM 1574 O O . ALA A 1 195 ? 46.294 4.792 -61.512 1.00 96.56 195 ALA A O 1
ATOM 1575 N N . LYS A 1 196 ? 44.090 4.298 -61.580 1.00 97.25 196 LYS A N 1
ATOM 1576 C CA . LYS A 1 196 ? 43.967 4.281 -63.051 1.00 97.25 196 LYS A CA 1
ATOM 1577 C C . LYS A 1 196 ? 44.436 5.591 -63.681 1.00 97.25 196 LYS A C 1
ATOM 1579 O O . LYS A 1 196 ? 45.274 5.580 -64.574 1.00 97.25 196 LYS A O 1
ATOM 1584 N N . LEU A 1 197 ? 43.996 6.730 -63.142 1.00 95.94 197 LEU A N 1
ATOM 1585 C CA . LEU A 1 197 ? 44.436 8.045 -63.618 1.00 95.94 197 LEU A CA 1
ATOM 1586 C C . LEU A 1 197 ? 45.945 8.261 -63.446 1.00 95.94 197 LEU A C 1
ATOM 1588 O O . LEU A 1 197 ? 46.565 8.944 -64.261 1.00 95.94 197 LEU A O 1
ATOM 1592 N N . ARG A 1 198 ? 46.568 7.711 -62.396 1.00 96.75 198 ARG A N 1
ATOM 1593 C CA . ARG A 1 198 ? 48.030 7.778 -62.237 1.00 96.75 198 ARG A CA 1
ATOM 1594 C C . ARG A 1 198 ? 48.761 6.924 -63.264 1.00 96.75 198 ARG A C 1
ATOM 1596 O O . ARG A 1 198 ? 49.795 7.367 -63.757 1.00 96.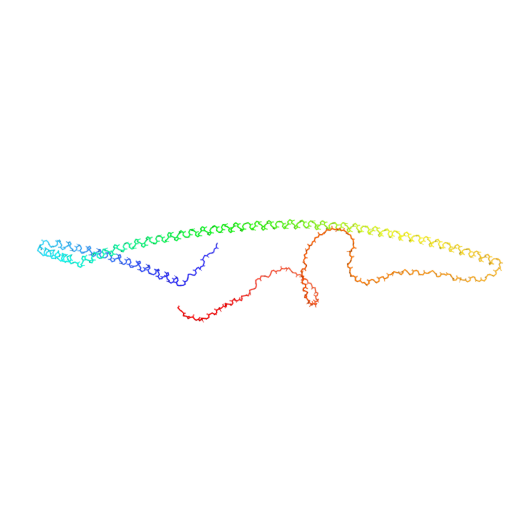75 198 ARG A O 1
ATOM 1603 N N . GLU A 1 199 ? 48.244 5.741 -63.571 1.00 96.19 199 GLU A N 1
ATOM 1604 C CA . GLU A 1 199 ? 48.805 4.851 -64.589 1.00 96.19 199 GLU A CA 1
ATOM 1605 C C . GLU A 1 199 ? 48.707 5.474 -65.987 1.00 96.19 199 GLU A C 1
ATOM 1607 O O . GLU A 1 199 ? 49.716 5.570 -66.684 1.00 96.19 199 GLU A O 1
ATOM 1612 N N . GLU A 1 200 ? 47.541 6.012 -66.355 1.00 96.12 200 GLU A N 1
ATOM 1613 C CA . GLU A 1 200 ? 47.346 6.740 -67.615 1.00 96.12 200 GLU A CA 1
ATOM 1614 C C . GLU A 1 200 ? 48.283 7.948 -67.722 1.00 96.12 200 GLU A C 1
ATOM 1616 O O . GLU A 1 200 ? 48.947 8.134 -68.741 1.00 96.12 200 GLU A O 1
ATOM 1621 N N . ASN A 1 201 ? 48.415 8.741 -66.653 1.00 95.50 201 ASN A N 1
ATOM 1622 C CA . ASN A 1 201 ? 49.370 9.850 -66.621 1.00 95.50 201 ASN A CA 1
ATOM 1623 C C . ASN A 1 201 ? 50.825 9.378 -66.759 1.00 95.50 201 ASN A C 1
ATOM 1625 O O . ASN A 1 201 ? 51.624 10.049 -67.410 1.00 95.50 201 ASN A O 1
ATOM 1629 N N . ALA A 1 202 ? 51.197 8.247 -66.156 1.00 95.75 202 ALA A N 1
ATOM 1630 C CA . ALA A 1 202 ? 52.537 7.685 -66.305 1.00 95.75 202 ALA A CA 1
ATOM 1631 C C . ALA A 1 202 ? 52.792 7.217 -67.748 1.00 95.75 202 ALA A C 1
ATOM 1633 O O . ALA A 1 202 ? 53.848 7.521 -68.305 1.00 95.75 202 ALA A O 1
ATOM 1634 N N . ALA A 1 203 ? 51.815 6.559 -68.375 1.00 95.88 203 ALA A N 1
ATOM 1635 C CA . ALA A 1 203 ? 51.884 6.145 -69.774 1.00 95.88 203 ALA A CA 1
ATOM 1636 C C . ALA A 1 203 ? 51.975 7.350 -70.728 1.00 95.88 203 ALA A C 1
ATOM 1638 O O . ALA A 1 203 ? 52.784 7.350 -71.658 1.00 95.88 203 ALA A O 1
ATOM 1639 N N . LEU A 1 204 ? 51.201 8.411 -70.473 1.00 94.75 204 LEU A N 1
ATOM 1640 C CA . LEU A 1 204 ? 51.279 9.660 -71.233 1.00 94.75 204 LEU A CA 1
ATOM 1641 C C . LEU A 1 204 ? 52.650 10.326 -71.090 1.00 94.75 204 LEU A C 1
ATOM 1643 O O . LEU A 1 204 ? 53.226 10.707 -72.104 1.00 94.75 204 LEU A O 1
ATOM 1647 N N . LYS A 1 205 ? 53.215 10.389 -69.877 1.00 95.12 205 LYS A N 1
ATOM 1648 C CA . LYS A 1 205 ? 54.575 10.912 -69.651 1.00 95.12 205 LYS A CA 1
ATOM 1649 C C . LYS A 1 205 ? 55.645 10.106 -70.386 1.00 95.12 205 LYS A C 1
ATOM 1651 O O . LYS A 1 205 ? 56.558 10.692 -70.957 1.00 95.12 205 LYS A O 1
ATOM 1656 N N . GLN A 1 206 ? 55.538 8.776 -70.404 1.00 95.44 206 GLN A N 1
ATOM 1657 C CA . GLN A 1 206 ? 56.456 7.929 -71.176 1.00 95.44 206 GLN A CA 1
ATOM 1658 C C . GLN A 1 206 ? 56.335 8.188 -72.682 1.00 95.44 206 GLN A C 1
ATOM 1660 O O . GLN A 1 206 ? 57.346 8.281 -73.377 1.00 95.44 206 GLN A O 1
ATOM 1665 N N . ARG A 1 207 ? 55.108 8.341 -73.195 1.00 95.31 207 ARG A N 1
ATOM 1666 C CA . ARG A 1 207 ? 54.871 8.682 -74.603 1.00 95.31 207 ARG A CA 1
ATOM 1667 C C . ARG A 1 207 ? 55.402 10.072 -74.950 1.00 95.31 207 ARG A C 1
ATOM 1669 O O . ARG A 1 207 ? 55.978 10.237 -76.021 1.00 95.31 207 ARG A O 1
ATOM 1676 N N . GLU A 1 208 ? 55.215 11.048 -74.068 1.00 94.50 208 GLU A N 1
ATOM 1677 C CA . GLU A 1 208 ? 55.756 12.397 -74.222 1.00 94.50 208 GLU A CA 1
ATOM 1678 C C . GLU A 1 208 ? 57.287 12.368 -74.277 1.00 94.50 208 GLU A C 1
ATOM 1680 O O . GLU A 1 208 ? 57.854 12.917 -75.217 1.00 94.50 208 GLU A O 1
ATOM 1685 N N . ALA A 1 209 ? 57.944 11.648 -73.362 1.00 94.75 209 ALA A N 1
ATOM 1686 C CA . ALA A 1 209 ? 59.395 11.458 -73.381 1.00 94.75 209 ALA A CA 1
ATOM 1687 C C . ALA A 1 209 ? 59.873 10.798 -74.687 1.00 94.75 209 ALA A C 1
ATOM 1689 O O . ALA A 1 209 ? 60.800 11.283 -75.323 1.00 94.75 209 ALA A O 1
ATOM 1690 N N . HIS A 1 210 ? 59.185 9.754 -75.163 1.00 94.75 210 HIS A N 1
ATOM 1691 C CA . HIS A 1 210 ? 59.539 9.115 -76.432 1.00 94.75 210 HIS A CA 1
ATOM 1692 C C . HIS A 1 210 ? 59.399 10.059 -77.639 1.00 94.75 210 HIS A C 1
ATOM 1694 O O . HIS A 1 210 ? 60.228 10.040 -78.548 1.00 94.75 210 HIS A O 1
ATOM 1700 N N . LEU A 1 211 ? 58.353 10.890 -77.668 1.00 93.88 211 LEU A N 1
ATOM 1701 C CA . LEU A 1 211 ? 58.179 11.901 -78.715 1.00 93.88 211 LEU A CA 1
ATOM 1702 C C . LEU A 1 211 ? 59.241 13.005 -78.620 1.00 93.88 211 LEU A C 1
ATOM 1704 O O . LEU A 1 211 ? 59.710 13.475 -79.657 1.00 93.88 211 LEU A O 1
ATOM 1708 N N . GLN A 1 212 ? 59.641 13.395 -77.408 1.00 93.38 212 GLN A N 1
ATOM 1709 C CA . GLN A 1 212 ? 60.753 14.322 -77.183 1.00 93.38 212 GLN A CA 1
ATOM 1710 C C . GLN A 1 212 ? 62.072 13.741 -77.716 1.00 93.38 212 GLN A C 1
ATOM 1712 O O . GLN A 1 212 ? 62.744 14.421 -78.490 1.00 93.38 212 GLN A O 1
ATOM 1717 N N . ASP A 1 213 ? 62.380 12.471 -77.433 1.00 94.06 213 ASP A N 1
ATOM 1718 C CA . ASP A 1 213 ? 63.570 11.787 -77.965 1.00 94.06 213 ASP A CA 1
ATOM 1719 C C . ASP A 1 213 ? 63.559 11.723 -79.504 1.00 94.06 213 ASP A C 1
ATOM 1721 O O . ASP A 1 213 ? 64.581 11.936 -80.161 1.00 94.06 213 ASP A O 1
ATOM 1725 N N . GLN A 1 214 ? 62.401 11.443 -80.118 1.00 93.88 214 GLN A N 1
ATOM 17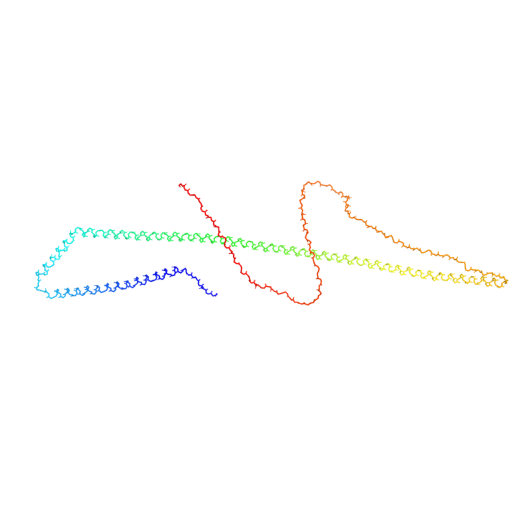26 C CA . GLN A 1 214 ? 62.256 11.445 -81.581 1.00 93.88 214 GLN A CA 1
ATOM 1727 C C . GLN A 1 214 ? 62.497 12.837 -82.180 1.00 93.88 214 GLN A C 1
ATOM 1729 O O . GLN A 1 214 ? 63.146 12.955 -83.224 1.00 93.88 214 GLN A O 1
ATOM 1734 N N . LEU A 1 215 ? 61.983 13.887 -81.532 1.00 91.88 215 LEU A N 1
ATOM 1735 C CA . LEU A 1 215 ? 62.226 15.270 -81.937 1.00 91.88 215 LEU A CA 1
ATOM 1736 C C . LEU A 1 215 ? 63.706 15.629 -81.818 1.00 91.88 215 LEU A C 1
ATOM 1738 O O . LEU A 1 215 ? 64.249 16.212 -82.754 1.00 91.88 215 LEU A O 1
ATOM 1742 N N . GLU A 1 216 ? 64.369 15.240 -80.731 1.00 91.81 216 GLU A N 1
ATOM 1743 C CA . GLU A 1 216 ? 65.803 15.464 -80.540 1.00 91.81 216 GLU A CA 1
ATOM 1744 C C . GLU A 1 216 ? 66.628 14.733 -81.611 1.00 91.81 216 GLU A C 1
ATOM 1746 O O . GLU A 1 216 ? 67.495 15.333 -82.245 1.00 91.81 216 GLU A O 1
ATOM 1751 N N . GLN A 1 217 ? 66.310 13.471 -81.918 1.00 89.50 217 GLN A N 1
ATOM 1752 C CA . GLN A 1 217 ? 66.960 12.737 -83.011 1.00 89.50 217 GLN A CA 1
ATOM 1753 C C . GLN A 1 217 ? 66.755 13.409 -84.375 1.00 89.50 217 GLN A C 1
ATOM 1755 O O . GLN A 1 217 ? 67.687 13.465 -85.180 1.00 89.50 217 GLN A O 1
ATOM 1760 N N . MET A 1 218 ? 65.550 13.910 -84.661 1.00 87.69 218 MET A N 1
ATOM 1761 C CA . MET A 1 218 ? 65.258 14.645 -85.896 1.00 87.69 218 MET A CA 1
ATOM 1762 C C . MET A 1 218 ? 66.019 15.972 -85.963 1.00 87.69 218 MET A C 1
ATOM 1764 O O . MET A 1 218 ? 66.571 16.303 -87.014 1.00 87.69 218 MET A O 1
ATOM 1768 N N . GLN A 1 219 ? 66.079 16.710 -84.854 1.00 87.31 219 GLN A N 1
ATOM 1769 C CA . GLN A 1 219 ? 66.857 17.941 -84.745 1.00 87.31 219 GLN A CA 1
ATOM 1770 C C . GLN A 1 219 ? 68.343 17.663 -84.971 1.00 87.31 219 GLN A C 1
ATOM 1772 O O . GLN A 1 219 ? 68.934 18.312 -85.830 1.00 87.31 219 GLN A O 1
ATOM 1777 N N . ASN A 1 220 ? 68.906 16.642 -84.319 1.00 85.62 220 ASN A N 1
ATOM 1778 C CA . ASN A 1 220 ? 70.307 16.245 -84.469 1.00 85.62 220 ASN A CA 1
ATOM 1779 C C . ASN A 1 220 ? 70.632 15.795 -85.903 1.00 85.62 220 ASN A C 1
ATOM 1781 O O . ASN A 1 220 ? 71.606 16.252 -86.496 1.00 85.62 220 ASN A O 1
ATOM 1785 N N . ARG A 1 221 ? 69.773 14.980 -86.534 1.00 83.88 221 ARG A N 1
ATOM 1786 C CA . ARG A 1 221 ? 69.935 14.608 -87.954 1.00 83.88 221 ARG A CA 1
ATOM 1787 C C . ARG A 1 221 ? 69.859 15.818 -88.882 1.00 83.88 221 ARG A C 1
ATOM 1789 O O . ARG A 1 221 ? 70.597 15.882 -89.863 1.00 83.88 221 ARG A O 1
ATOM 1796 N N . SER A 1 222 ? 68.974 16.772 -88.593 1.00 78.44 222 SER A N 1
ATOM 1797 C CA . SER A 1 222 ? 68.879 18.018 -89.355 1.00 78.44 222 SER A CA 1
ATOM 1798 C C . SER A 1 222 ? 70.132 18.876 -89.176 1.00 78.44 222 SER A C 1
ATOM 1800 O O . SER A 1 222 ? 70.651 19.391 -90.166 1.00 78.44 222 SER A O 1
ATOM 1802 N N . THR A 1 223 ? 70.641 19.035 -87.951 1.00 75.88 223 THR A N 1
ATOM 1803 C CA . THR A 1 223 ? 71.880 19.783 -87.695 1.00 75.88 223 THR A CA 1
ATOM 1804 C C . THR A 1 223 ? 73.083 19.107 -88.341 1.00 75.88 223 THR A C 1
ATOM 1806 O O . THR A 1 223 ? 73.872 19.796 -88.982 1.00 75.88 223 THR A O 1
ATOM 1809 N N . ASP A 1 224 ? 73.185 17.779 -88.275 1.00 72.00 224 ASP A N 1
ATOM 1810 C CA . ASP A 1 224 ? 74.262 17.005 -88.903 1.00 72.00 224 ASP A CA 1
ATOM 1811 C C . ASP A 1 224 ? 74.218 17.113 -90.431 1.00 72.00 224 ASP A C 1
ATOM 1813 O O . ASP A 1 224 ? 75.251 17.300 -91.076 1.00 72.00 224 ASP A O 1
ATOM 1817 N N . PHE A 1 225 ? 73.023 17.071 -91.030 1.00 72.44 225 PHE A N 1
ATOM 1818 C CA . PHE A 1 225 ? 72.844 17.301 -92.465 1.00 72.44 225 PHE A CA 1
ATOM 1819 C C . PHE A 1 225 ? 73.285 18.714 -92.884 1.00 72.44 225 PHE A C 1
ATOM 1821 O O . PHE A 1 225 ? 73.942 18.884 -93.915 1.00 72.44 225 PHE A O 1
ATOM 1828 N N . LEU A 1 226 ? 72.951 19.730 -92.083 1.00 66.88 226 LEU A N 1
ATOM 1829 C CA . LEU A 1 226 ? 73.336 21.123 -92.335 1.00 66.88 226 LEU A CA 1
ATOM 1830 C C . LEU A 1 226 ? 74.854 21.334 -92.178 1.00 66.88 226 LEU A C 1
ATOM 1832 O O . LEU A 1 226 ? 75.476 21.979 -93.027 1.00 66.88 226 LEU A O 1
ATOM 1836 N N . LEU A 1 227 ? 75.465 20.727 -91.156 1.00 66.56 227 LEU A N 1
ATOM 1837 C CA . LEU A 1 227 ? 76.910 20.762 -90.905 1.00 66.56 227 LEU A CA 1
ATOM 1838 C C . LEU A 1 227 ? 77.704 19.997 -91.981 1.00 66.56 227 LEU A C 1
ATOM 1840 O O . LEU A 1 227 ? 78.714 20.504 -92.471 1.00 66.56 227 LEU A O 1
ATOM 1844 N N . GLY A 1 228 ? 77.226 18.828 -92.423 1.00 62.97 228 GLY A N 1
ATOM 1845 C CA . GLY A 1 228 ? 77.855 18.009 -93.470 1.00 62.97 228 GLY A CA 1
ATOM 1846 C C . GLY A 1 228 ? 77.822 18.627 -94.875 1.00 62.97 228 GLY A C 1
ATOM 1847 O O . GLY A 1 228 ? 78.642 18.278 -95.723 1.00 62.97 228 GLY A O 1
ATOM 1848 N N . ARG A 1 229 ? 76.922 19.589 -95.127 1.00 59.22 229 ARG A N 1
ATOM 1849 C CA . ARG A 1 229 ? 76.880 20.389 -96.367 1.00 59.22 229 ARG A CA 1
ATOM 1850 C C . ARG A 1 229 ? 77.706 21.679 -96.318 1.00 59.22 229 ARG A C 1
ATOM 1852 O O . ARG A 1 229 ? 77.668 22.450 -97.275 1.00 59.22 229 ARG A O 1
ATOM 1859 N N . GLY A 1 230 ? 78.446 21.940 -95.239 1.00 52.34 230 GLY A N 1
ATOM 1860 C CA . GLY A 1 230 ? 79.261 23.152 -95.113 1.00 52.34 230 GLY A CA 1
ATOM 1861 C C . GLY A 1 230 ? 78.445 24.451 -95.041 1.00 52.34 230 GLY A C 1
ATOM 1862 O O . GLY A 1 230 ? 79.002 25.534 -95.228 1.00 52.34 230 GLY A O 1
ATOM 1863 N N . GLN A 1 231 ? 77.140 24.377 -94.758 1.00 52.47 231 GLN A N 1
ATOM 1864 C CA . GLN A 1 231 ? 76.348 25.565 -94.454 1.00 52.47 231 GLN A CA 1
ATOM 1865 C C . GLN A 1 231 ? 76.527 25.907 -92.974 1.00 52.47 231 GLN A C 1
ATOM 1867 O O . GLN A 1 231 ? 76.091 25.176 -92.088 1.00 52.47 231 GLN A O 1
ATOM 1872 N N . LYS A 1 232 ? 77.184 27.039 -92.698 1.00 43.19 232 LYS A N 1
ATOM 1873 C CA . LYS A 1 232 ? 77.231 27.629 -91.355 1.00 43.19 232 LYS A CA 1
ATOM 1874 C C . LYS A 1 232 ? 75.803 27.961 -90.923 1.00 43.19 232 LYS A C 1
ATOM 1876 O O . LYS A 1 232 ? 75.237 28.936 -91.410 1.00 43.19 232 LYS A O 1
ATOM 1881 N N . MET A 1 233 ? 75.238 27.180 -90.011 1.00 46.94 233 MET A N 1
ATOM 1882 C CA . MET A 1 233 ? 73.984 27.530 -89.349 1.00 46.94 233 MET A CA 1
ATOM 1883 C C . MET A 1 233 ? 74.299 28.215 -88.020 1.00 46.94 233 MET A C 1
ATOM 1885 O O . MET A 1 233 ? 75.029 27.687 -87.185 1.00 46.94 233 MET A O 1
ATOM 1889 N N . ALA A 1 234 ? 73.782 29.435 -87.873 1.00 48.88 234 ALA A N 1
ATOM 1890 C CA . ALA A 1 234 ? 73.780 30.197 -86.630 1.00 48.88 234 ALA A CA 1
ATOM 1891 C C . ALA A 1 234 ? 72.982 29.440 -85.547 1.00 48.88 234 ALA A C 1
ATOM 1893 O O . ALA A 1 234 ? 72.069 28.685 -85.894 1.00 48.88 234 ALA A O 1
ATOM 1894 N N . PRO A 1 235 ? 73.298 29.617 -84.251 1.00 41.00 235 PRO A N 1
ATOM 1895 C CA . PRO A 1 235 ? 72.648 28.856 -83.196 1.00 41.00 235 PRO A CA 1
ATOM 1896 C C . PRO A 1 235 ? 71.157 29.193 -83.176 1.00 41.00 235 PRO A C 1
ATOM 1898 O O . PRO A 1 235 ? 70.775 30.356 -83.030 1.00 41.00 235 PRO A O 1
ATOM 1901 N N . ILE A 1 236 ? 70.313 28.169 -83.307 1.00 45.09 236 ILE A N 1
ATOM 1902 C CA . ILE A 1 236 ? 68.895 28.285 -82.978 1.00 45.09 236 ILE A CA 1
ATOM 1903 C C . ILE A 1 236 ? 68.846 28.405 -81.459 1.00 45.09 236 ILE A C 1
ATOM 1905 O O . ILE A 1 236 ? 68.938 27.423 -80.725 1.00 45.09 236 ILE A O 1
ATOM 1909 N N . GLY A 1 237 ? 68.808 29.652 -80.998 1.00 36.91 237 GLY A N 1
ATOM 1910 C CA . GLY A 1 237 ? 68.593 29.983 -79.605 1.00 36.91 237 GLY A CA 1
ATOM 1911 C C . GLY A 1 237 ? 67.319 29.315 -79.108 1.00 36.91 237 GLY A C 1
ATOM 1912 O O . GLY A 1 237 ? 66.294 29.309 -79.795 1.00 36.91 237 GLY A O 1
ATOM 1913 N N . ALA A 1 238 ? 67.421 28.760 -77.901 1.00 39.62 238 ALA A N 1
ATOM 1914 C CA . ALA A 1 238 ? 66.314 28.307 -77.081 1.00 39.62 238 ALA A CA 1
ATOM 1915 C C . ALA A 1 238 ? 65.178 29.334 -77.144 1.00 39.62 238 ALA A C 1
ATOM 1917 O O . ALA A 1 238 ? 65.216 30.390 -76.510 1.00 39.62 238 ALA A O 1
ATOM 1918 N N . SER A 1 239 ? 64.182 29.034 -77.970 1.00 37.06 239 SER A N 1
ATOM 1919 C CA . SER A 1 239 ? 62.977 29.832 -78.079 1.00 37.06 239 SER A CA 1
ATOM 1920 C C . SER A 1 239 ? 62.117 29.434 -76.896 1.00 37.06 239 SER A C 1
ATOM 1922 O O . SER A 1 239 ? 61.471 28.390 -76.894 1.00 37.06 239 SER A O 1
ATOM 1924 N N . SER A 1 240 ? 62.194 30.254 -75.853 1.00 51.47 240 SER A N 1
ATOM 1925 C CA . SER A 1 240 ? 61.244 30.315 -74.752 1.00 51.47 240 SER A CA 1
ATOM 1926 C C . SER A 1 240 ? 59.822 30.066 -75.256 1.00 51.47 240 SER A C 1
ATOM 1928 O O . SER A 1 240 ? 59.278 30.906 -75.974 1.00 51.47 240 SER A O 1
ATOM 1930 N N . SER A 1 241 ? 59.209 28.948 -74.869 1.00 38.19 241 SER A N 1
ATOM 1931 C CA . SER A 1 241 ? 57.795 28.724 -75.138 1.00 38.19 241 SER A CA 1
ATOM 1932 C C . SER A 1 241 ? 57.081 28.176 -73.911 1.00 38.19 241 SER A C 1
ATOM 1934 O O . SER A 1 241 ? 57.298 27.052 -73.480 1.00 38.19 241 SER A O 1
ATOM 1936 N N . GLN A 1 242 ? 56.192 29.038 -73.416 1.00 42.53 242 GLN A N 1
ATOM 1937 C CA . GLN A 1 242 ? 54.905 28.707 -72.813 1.00 42.53 242 GLN A CA 1
ATOM 1938 C C . GLN A 1 242 ? 54.915 28.152 -71.385 1.00 42.53 242 GLN A C 1
ATOM 1940 O O . GLN A 1 242 ? 54.903 26.960 -71.107 1.00 42.53 242 GLN A O 1
ATOM 1945 N N . ARG A 1 243 ? 54.781 29.126 -70.477 1.00 36.59 243 ARG A N 1
ATOM 1946 C CA . ARG A 1 243 ? 54.038 29.021 -69.221 1.00 36.59 243 ARG A CA 1
ATOM 1947 C C . ARG A 1 243 ? 52.726 28.263 -69.471 1.00 36.59 243 ARG A C 1
ATOM 1949 O O . ARG A 1 243 ? 51.847 28.792 -70.147 1.00 36.59 243 ARG A O 1
ATOM 1956 N N . TYR A 1 244 ? 52.586 27.069 -68.907 1.00 37.84 244 TYR A N 1
ATOM 1957 C CA . TYR A 1 244 ? 51.270 26.486 -68.676 1.00 37.84 244 TYR A CA 1
ATOM 1958 C C . TYR A 1 244 ? 50.728 27.063 -67.372 1.00 37.84 244 TYR A C 1
ATOM 1960 O O . TYR A 1 244 ? 51.417 27.088 -66.353 1.00 37.84 244 TYR A O 1
ATOM 1968 N N . GLY A 1 245 ? 49.528 27.632 -67.471 1.00 37.84 245 GLY A N 1
ATOM 1969 C CA . GLY A 1 245 ? 48.850 28.329 -66.394 1.00 37.84 245 GLY A CA 1
ATOM 1970 C C . GLY A 1 245 ? 48.595 27.424 -65.197 1.00 37.84 245 GLY A C 1
ATOM 1971 O O . GLY A 1 245 ? 48.096 26.309 -65.324 1.00 37.84 245 GLY A O 1
ATOM 1972 N N . GLU A 1 246 ? 48.921 27.953 -64.028 1.00 32.53 246 GLU A N 1
ATOM 1973 C CA . GLU A 1 246 ? 48.420 27.493 -62.746 1.00 32.53 246 GLU A CA 1
ATOM 1974 C C . GLU A 1 246 ? 46.901 27.723 -62.731 1.00 32.53 246 GLU A C 1
ATOM 1976 O O . GLU A 1 246 ? 46.428 28.857 -62.639 1.00 32.53 246 GLU A O 1
ATOM 1981 N N . VAL A 1 247 ? 46.118 26.653 -62.880 1.00 36.47 247 VAL A N 1
ATOM 1982 C CA . VAL A 1 247 ? 44.693 26.694 -62.543 1.00 36.47 247 VAL A CA 1
ATOM 1983 C C . VAL A 1 247 ? 44.623 26.564 -61.028 1.00 36.47 247 VAL A C 1
ATOM 1985 O O . VAL A 1 247 ? 44.591 25.466 -60.479 1.00 36.47 247 VAL A O 1
ATOM 1988 N N . VAL A 1 248 ? 44.674 27.707 -60.347 1.00 35.41 248 VAL A N 1
ATOM 1989 C CA . VAL A 1 248 ? 44.276 27.807 -58.944 1.00 35.41 248 VAL A CA 1
ATOM 1990 C C . VAL A 1 248 ? 42.780 27.5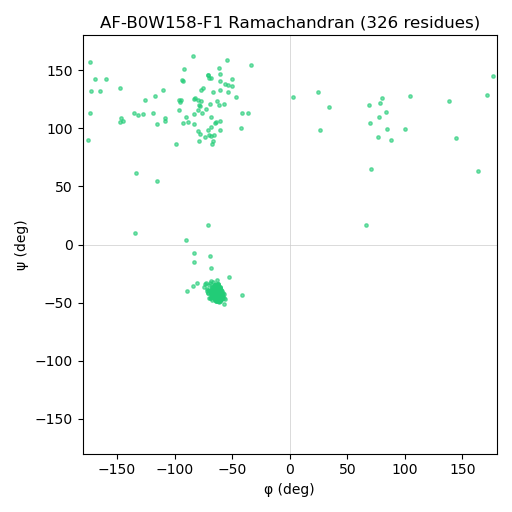16 -58.902 1.00 35.41 248 VAL A C 1
ATOM 1992 O O . VAL A 1 248 ? 41.964 28.341 -59.312 1.00 35.41 248 VAL A O 1
ATOM 1995 N N . GLU A 1 249 ? 42.420 26.324 -58.439 1.00 36.91 249 GLU A N 1
ATOM 1996 C CA . GLU A 1 249 ? 41.044 25.976 -58.113 1.00 36.91 249 GLU A CA 1
ATOM 1997 C C . GLU A 1 249 ? 40.641 26.791 -56.877 1.00 36.91 249 GLU A C 1
ATOM 1999 O O . GLU A 1 249 ? 40.944 26.458 -55.729 1.00 36.91 249 GLU A O 1
ATOM 2004 N N . THR A 1 250 ? 40.027 27.947 -57.118 1.00 33.44 250 THR A N 1
ATOM 2005 C CA . THR A 1 250 ? 39.427 28.766 -56.073 1.00 33.44 250 THR A CA 1
ATOM 2006 C C . THR A 1 250 ? 38.173 28.059 -55.573 1.00 33.44 250 THR A C 1
ATOM 2008 O O . THR A 1 250 ? 37.098 28.146 -56.158 1.00 33.44 250 THR A O 1
ATOM 2011 N N . VAL A 1 251 ? 38.301 27.353 -54.451 1.00 41.22 251 VAL A N 1
ATOM 2012 C CA . VAL A 1 251 ? 37.144 26.939 -53.654 1.00 41.22 251 VAL A CA 1
ATOM 2013 C C . VAL A 1 251 ? 36.431 28.217 -53.195 1.00 41.22 251 VAL A C 1
ATOM 2015 O O . VAL A 1 251 ? 37.054 29.032 -52.505 1.00 41.22 251 VAL A O 1
ATOM 2018 N N . PRO A 1 252 ? 35.151 28.452 -53.538 1.00 33.69 252 PRO A N 1
ATOM 2019 C CA . PRO A 1 252 ? 34.437 29.579 -52.973 1.00 33.69 252 PRO A CA 1
ATOM 2020 C C . PRO A 1 252 ? 34.218 29.312 -51.482 1.00 33.69 252 PRO A C 1
ATOM 2022 O O . PRO A 1 252 ? 33.414 28.470 -51.083 1.00 33.69 252 PRO A O 1
ATOM 2025 N N . VAL A 1 253 ? 34.930 30.069 -50.646 1.00 38.81 253 VAL A N 1
ATOM 2026 C CA . VAL A 1 253 ? 34.584 30.269 -49.238 1.00 38.81 253 VAL A CA 1
ATOM 2027 C C . VAL A 1 253 ? 33.287 31.073 -49.214 1.00 38.81 253 VAL A C 1
ATOM 2029 O O . VAL A 1 253 ? 33.288 32.304 -49.160 1.00 38.81 253 VAL A O 1
ATOM 2032 N N . VAL A 1 254 ? 32.153 30.376 -49.281 1.00 32.50 254 VAL A N 1
ATOM 2033 C CA . VAL A 1 254 ? 30.853 30.977 -48.989 1.00 32.50 254 VAL A CA 1
ATOM 2034 C C . VAL A 1 254 ? 30.773 31.161 -47.479 1.00 32.50 254 VAL A C 1
ATOM 2036 O O . VAL A 1 254 ? 30.370 30.281 -46.722 1.00 32.50 254 VAL A O 1
ATOM 2039 N N . SER A 1 255 ? 31.176 32.349 -47.038 1.00 32.56 255 SER A N 1
ATOM 2040 C CA . SER A 1 255 ? 30.757 32.891 -45.754 1.00 32.56 255 SER A CA 1
ATOM 2041 C C . SER A 1 255 ? 29.252 33.149 -45.811 1.00 32.56 255 SER A C 1
ATOM 2043 O O . SER A 1 255 ? 28.827 34.215 -46.246 1.00 32.56 255 SER A O 1
ATOM 2045 N N . SER A 1 256 ? 28.437 32.194 -45.358 1.00 31.42 256 SER A N 1
ATOM 2046 C CA . SER A 1 256 ? 27.035 32.462 -45.028 1.00 31.42 256 SER A CA 1
ATOM 2047 C C . SER A 1 256 ? 26.902 32.652 -43.521 1.00 31.42 256 SER A C 1
ATOM 2049 O O . SER A 1 256 ? 26.639 31.730 -42.753 1.00 31.42 256 SER A O 1
ATOM 2051 N N . ARG A 1 257 ? 27.127 33.896 -43.087 1.00 34.94 257 ARG A N 1
ATOM 2052 C CA . ARG A 1 257 ? 26.501 34.423 -41.876 1.00 34.94 257 ARG A CA 1
ATOM 2053 C C . ARG A 1 257 ? 25.109 34.905 -42.265 1.00 34.94 257 ARG A C 1
ATOM 2055 O O . ARG A 1 257 ? 25.000 36.008 -42.792 1.00 34.94 257 ARG A O 1
ATOM 2062 N N . ARG A 1 258 ? 24.065 34.149 -41.925 1.00 33.53 258 ARG A N 1
ATOM 2063 C CA . ARG A 1 258 ? 22.816 34.718 -41.394 1.00 33.53 258 ARG A CA 1
ATOM 2064 C C . ARG A 1 258 ? 21.853 33.635 -40.909 1.00 33.53 258 ARG A C 1
ATOM 2066 O O . ARG A 1 258 ? 21.623 32.663 -41.610 1.00 33.53 258 ARG A O 1
ATOM 2073 N N . SER A 1 259 ? 21.343 33.866 -39.694 1.00 36.12 259 SER A N 1
ATOM 2074 C CA . SER A 1 259 ? 19.938 33.733 -39.264 1.00 36.12 259 SER A CA 1
ATOM 2075 C C . SER A 1 259 ? 19.127 32.610 -39.922 1.00 36.12 259 SER A C 1
ATOM 2077 O O . SER A 1 259 ? 18.881 32.639 -41.118 1.00 36.12 259 SER A O 1
ATOM 2079 N N . GLY A 1 260 ? 18.624 31.631 -39.175 1.00 32.69 260 GLY A N 1
ATOM 2080 C CA . GLY A 1 260 ? 17.556 31.885 -38.208 1.00 32.69 260 GLY A CA 1
ATOM 2081 C C . GLY A 1 260 ? 16.271 32.212 -38.968 1.00 32.69 260 GLY A C 1
ATOM 2082 O O . GLY A 1 260 ? 16.153 33.312 -39.495 1.00 32.69 260 GLY A O 1
ATOM 2083 N N . GLY A 1 261 ? 15.338 31.264 -39.035 1.00 32.34 261 GLY A N 1
ATOM 2084 C CA . GLY A 1 261 ? 14.038 31.490 -39.662 1.00 32.34 261 GLY A CA 1
ATOM 2085 C C . GLY A 1 261 ? 13.524 30.260 -40.388 1.00 32.34 261 GLY A C 1
ATOM 2086 O O . GLY A 1 261 ? 13.822 30.045 -41.555 1.00 32.34 261 GLY A O 1
ATOM 2087 N N . ILE A 1 262 ? 12.761 29.459 -39.656 1.00 44.91 262 ILE A N 1
ATOM 2088 C CA . ILE A 1 262 ? 11.842 28.452 -40.179 1.00 44.91 262 ILE A CA 1
ATOM 2089 C C . ILE A 1 262 ? 10.902 29.147 -41.170 1.00 44.91 262 ILE A C 1
ATOM 2091 O O . ILE A 1 262 ? 10.327 30.167 -40.813 1.00 44.91 262 ILE A O 1
ATOM 2095 N N . ASN A 1 263 ? 10.731 28.586 -42.364 1.00 30.12 263 ASN A N 1
ATOM 2096 C CA . ASN A 1 263 ? 9.532 28.758 -43.180 1.00 30.12 263 ASN A CA 1
ATOM 2097 C C . ASN A 1 263 ? 9.329 27.461 -43.966 1.00 30.12 263 ASN A C 1
ATOM 2099 O O . ASN A 1 263 ? 10.070 27.161 -44.900 1.00 30.12 263 ASN A O 1
ATOM 2103 N N . VAL A 1 264 ? 8.343 26.681 -43.528 1.00 32.78 264 VAL A N 1
ATOM 2104 C CA . VAL A 1 264 ? 7.730 25.607 -44.305 1.00 32.78 264 VAL A CA 1
ATOM 2105 C C . VAL A 1 264 ? 6.284 26.038 -44.510 1.00 32.78 264 VAL A C 1
ATOM 2107 O O . VAL A 1 264 ? 5.480 25.961 -43.588 1.00 32.78 264 VAL A O 1
ATOM 2110 N N . GLU A 1 265 ? 5.981 26.506 -45.713 1.00 33.06 265 GLU A N 1
ATOM 2111 C CA . GLU A 1 265 ? 4.637 26.528 -46.285 1.00 33.06 265 GLU A CA 1
ATOM 2112 C C . GLU A 1 265 ? 4.765 25.946 -47.693 1.00 33.06 265 GLU A C 1
ATOM 2114 O O . GLU A 1 265 ? 5.486 26.494 -48.519 1.00 33.06 265 GLU A O 1
ATOM 2119 N N . GLU A 1 266 ? 4.200 24.759 -47.915 1.00 29.48 266 GLU A N 1
ATOM 2120 C CA . GLU A 1 266 ? 3.009 24.542 -48.753 1.00 29.48 266 GLU A CA 1
ATOM 2121 C C . GLU A 1 266 ? 2.784 23.033 -48.935 1.00 29.48 266 GLU A C 1
ATOM 2123 O O . GLU A 1 266 ? 3.691 22.286 -49.299 1.00 29.48 266 GLU A O 1
ATOM 2128 N N . GLY A 1 267 ? 1.560 22.573 -48.663 1.00 29.05 267 GLY A N 1
ATOM 2129 C CA . GLY A 1 267 ? 1.181 21.169 -48.826 1.00 29.05 267 GLY A CA 1
ATOM 2130 C C . GLY A 1 267 ? -0.110 20.796 -48.100 1.00 29.05 267 GLY A C 1
ATOM 2131 O O . GLY A 1 267 ? -0.071 20.020 -47.156 1.00 29.05 267 GLY A O 1
ATOM 2132 N N . ALA A 1 268 ? -1.213 21.415 -48.530 1.00 31.61 268 ALA A N 1
ATOM 2133 C CA . ALA A 1 268 ? -2.628 21.058 -48.366 1.00 31.61 268 ALA A CA 1
ATOM 2134 C C . ALA A 1 268 ? -2.993 19.814 -47.525 1.00 31.61 268 ALA A C 1
ATOM 2136 O O . ALA A 1 268 ? -2.616 18.714 -47.903 1.00 31.61 268 ALA A O 1
ATOM 2137 N N . VAL A 1 269 ? -3.879 19.969 -46.526 1.00 32.12 269 VAL A N 1
ATOM 2138 C CA . VAL A 1 269 ? -5.293 19.535 -46.621 1.00 32.12 269 VAL A CA 1
ATOM 2139 C C . VAL A 1 269 ? -6.156 20.275 -45.586 1.00 32.12 269 VAL A C 1
ATOM 2141 O O . VAL A 1 269 ? -5.743 20.532 -44.460 1.00 32.12 269 VAL A O 1
ATOM 2144 N N . ASP A 1 270 ? -7.363 20.599 -46.021 1.00 30.88 270 ASP A N 1
ATOM 2145 C CA . ASP A 1 270 ? -8.472 21.247 -45.329 1.00 30.88 270 ASP A CA 1
ATOM 2146 C C . ASP A 1 270 ? -9.059 20.379 -44.194 1.00 30.88 270 ASP A C 1
ATOM 2148 O O . ASP A 1 270 ? -9.350 19.204 -44.419 1.00 30.88 270 ASP A O 1
ATOM 2152 N N . ALA A 1 271 ? -9.254 20.948 -42.998 1.00 31.00 271 ALA A N 1
ATOM 2153 C CA . ALA A 1 271 ? -10.328 20.582 -42.064 1.00 31.00 271 ALA A CA 1
ATOM 2154 C C . ALA A 1 271 ? -10.354 21.537 -40.856 1.00 31.00 271 ALA A C 1
ATOM 2156 O O . ALA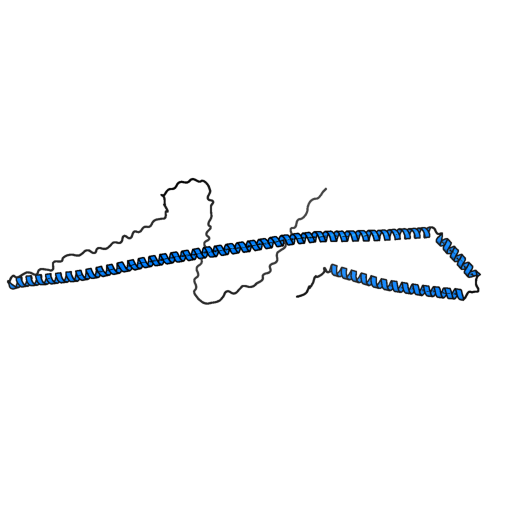 A 1 271 ? -9.469 21.562 -40.003 1.00 31.00 271 ALA A O 1
ATOM 2157 N N . SER A 1 272 ? -11.433 22.308 -40.782 1.00 34.38 272 SER A N 1
ATOM 2158 C CA . SER A 1 272 ? -11.827 23.163 -39.663 1.00 34.38 272 SER A CA 1
ATOM 2159 C C . SER A 1 272 ? -11.817 22.449 -38.305 1.00 34.38 272 SER A C 1
ATOM 2161 O O . SER A 1 272 ? -12.450 21.406 -38.183 1.00 34.38 272 SER A O 1
ATOM 2163 N N . GLN A 1 273 ? -11.283 23.086 -37.253 1.00 31.09 273 GLN A N 1
ATOM 2164 C CA . GLN A 1 273 ? -11.980 23.217 -35.961 1.00 31.09 273 GLN A CA 1
ATOM 2165 C C . GLN A 1 273 ? -11.295 24.203 -35.001 1.00 31.09 273 GLN A C 1
ATOM 2167 O O . GLN A 1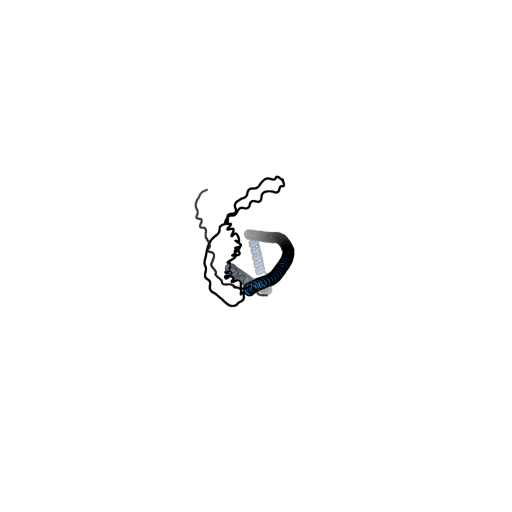 273 ? -10.081 24.357 -34.956 1.00 31.09 273 GLN A O 1
ATOM 2172 N N . ARG A 1 274 ? -12.150 24.928 -34.276 1.00 31.30 274 ARG A N 1
ATOM 2173 C CA . ARG A 1 274 ? -11.866 26.082 -33.423 1.00 31.30 274 ARG A CA 1
ATOM 2174 C C . ARG A 1 274 ? -11.403 25.682 -32.015 1.00 31.30 274 ARG A C 1
ATOM 2176 O O . ARG A 1 274 ? -11.783 24.629 -31.519 1.00 31.30 274 ARG A O 1
ATOM 2183 N N . ASN A 1 275 ? -10.795 26.673 -31.354 1.00 29.06 275 ASN A N 1
ATOM 2184 C CA . ASN A 1 275 ? -10.628 26.874 -29.907 1.00 29.06 275 ASN A CA 1
ATOM 2185 C C . ASN A 1 275 ? -9.455 26.143 -29.238 1.00 29.06 275 ASN A C 1
ATOM 2187 O O . ASN A 1 275 ? -9.514 24.939 -29.016 1.00 29.06 275 ASN A O 1
ATOM 2191 N N . SER A 1 276 ? -8.474 26.902 -28.734 1.00 34.25 276 SER A N 1
ATOM 2192 C CA . SER A 1 276 ? -8.320 27.174 -27.288 1.00 34.25 276 SER A CA 1
ATOM 2193 C C . SER A 1 276 ? -7.054 27.995 -27.006 1.00 34.25 276 SER A C 1
ATOM 2195 O O . SER A 1 276 ? -6.048 27.873 -27.697 1.00 34.25 276 SER A O 1
ATOM 2197 N N . ALA A 1 277 ? -7.157 28.865 -26.004 1.00 30.81 277 ALA A N 1
ATOM 2198 C CA . ALA A 1 277 ? -6.155 29.817 -25.545 1.00 30.81 277 ALA A CA 1
ATOM 2199 C C . ALA A 1 277 ? -4.854 29.152 -25.056 1.00 30.81 277 ALA A C 1
ATOM 2201 O O . ALA A 1 277 ? -4.897 28.140 -24.360 1.00 30.81 277 ALA A O 1
ATOM 2202 N N . ALA A 1 278 ? -3.712 29.763 -25.381 1.00 30.94 278 ALA A N 1
ATOM 2203 C CA . ALA A 1 278 ? -2.417 29.441 -24.793 1.00 30.94 278 ALA A CA 1
ATOM 2204 C C . ALA A 1 278 ? -2.138 30.411 -23.638 1.00 30.94 278 ALA A C 1
ATOM 2206 O O . ALA A 1 278 ? -2.032 31.620 -23.851 1.00 30.9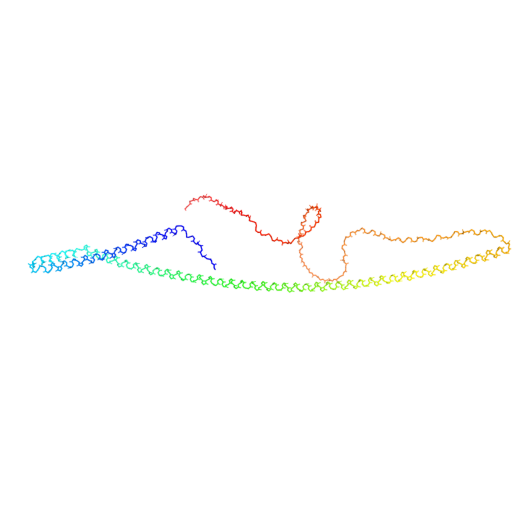4 278 ALA A O 1
ATOM 2207 N N . ASP A 1 279 ? -2.055 29.852 -22.433 1.00 31.05 279 ASP A N 1
ATOM 2208 C CA . ASP A 1 279 ? -1.606 30.517 -21.216 1.00 31.05 279 ASP A CA 1
ATOM 2209 C C . ASP A 1 279 ? -0.092 30.309 -21.032 1.00 31.05 279 ASP A C 1
ATOM 2211 O O . ASP A 1 279 ? 0.500 29.336 -21.511 1.00 31.05 279 ASP A O 1
ATOM 2215 N N . VAL A 1 280 ? 0.525 31.286 -20.385 1.00 31.53 280 VAL A N 1
ATOM 2216 C CA . VAL A 1 280 ? 1.962 31.565 -20.322 1.00 31.53 280 VAL A CA 1
ATOM 2217 C C . VAL A 1 280 ? 2.680 30.603 -19.367 1.00 31.53 280 VAL A C 1
ATOM 2219 O O . VAL A 1 280 ? 2.269 30.437 -18.224 1.00 31.53 280 VAL A O 1
ATOM 2222 N N . VAL A 1 281 ? 3.808 30.020 -19.796 1.00 32.00 281 VAL A N 1
ATOM 2223 C CA . VAL A 1 281 ? 4.756 29.328 -18.902 1.00 32.00 281 VAL A CA 1
ATOM 2224 C C . VAL A 1 281 ? 6.017 30.175 -18.767 1.00 32.00 281 VAL A C 1
ATOM 2226 O O . VAL A 1 281 ? 6.806 30.317 -19.701 1.00 32.00 281 VAL A O 1
ATOM 2229 N N . GLU A 1 282 ? 6.180 30.756 -17.583 1.00 31.27 282 GLU A N 1
ATOM 2230 C CA . GLU A 1 282 ? 7.324 31.556 -17.161 1.00 31.27 282 GLU A CA 1
ATOM 2231 C C . GLU A 1 282 ? 8.492 30.639 -16.752 1.00 31.27 282 GLU A C 1
ATOM 2233 O O . GLU A 1 282 ? 8.355 29.773 -15.888 1.00 31.27 282 GLU A O 1
ATOM 2238 N N . VAL A 1 283 ? 9.658 30.823 -17.379 1.00 29.20 283 VAL A N 1
ATOM 2239 C CA . VAL A 1 283 ? 10.903 30.114 -17.049 1.00 29.20 283 VAL A CA 1
ATOM 2240 C C . VAL A 1 283 ? 11.846 31.106 -16.377 1.00 29.20 283 VAL A C 1
ATOM 2242 O O . VAL A 1 283 ? 12.422 31.970 -17.034 1.00 29.20 283 VAL A O 1
ATOM 2245 N N . SER A 1 284 ? 12.021 30.980 -15.062 1.00 29.30 284 SER A N 1
ATOM 2246 C CA . SER A 1 284 ? 13.052 31.716 -14.328 1.00 29.30 284 SER A CA 1
ATOM 2247 C C . SER A 1 284 ? 14.351 30.916 -14.286 1.00 29.30 284 SER A C 1
ATOM 2249 O O . SER A 1 284 ? 14.473 29.906 -13.597 1.00 29.30 284 SER A O 1
ATOM 2251 N N . SER A 1 285 ? 15.346 31.408 -15.014 1.00 30.73 285 SER A N 1
ATOM 2252 C CA . SER A 1 285 ? 16.758 31.071 -14.859 1.00 30.73 285 SER A CA 1
ATOM 2253 C C . SER A 1 285 ? 17.351 31.756 -13.624 1.00 30.73 285 SER A C 1
ATOM 2255 O O . SER A 1 285 ? 17.195 32.966 -13.464 1.00 30.73 285 SER A O 1
ATOM 2257 N N . SER A 1 286 ? 18.116 31.024 -12.809 1.00 29.36 286 SER A N 1
ATOM 2258 C CA . SER A 1 286 ? 19.052 31.618 -11.850 1.00 29.36 286 SER A CA 1
ATOM 2259 C C . SER A 1 286 ? 20.489 31.214 -12.179 1.00 29.36 286 SER A C 1
ATOM 2261 O O . SER A 1 286 ? 20.830 30.056 -12.410 1.00 29.36 286 SER A O 1
ATOM 2263 N N . SER A 1 287 ? 21.314 32.251 -12.277 1.00 32.34 287 SER A N 1
ATOM 2264 C CA . SER A 1 287 ? 22.729 32.249 -12.620 1.00 32.34 287 SER A CA 1
ATOM 2265 C C . SER A 1 287 ? 23.563 32.172 -11.340 1.00 32.34 287 SER A C 1
ATOM 2267 O O . SER A 1 287 ? 23.238 32.833 -10.357 1.00 32.34 287 SER A O 1
ATOM 2269 N N . GLY A 1 288 ? 24.657 31.406 -11.348 1.00 29.23 288 GLY A N 1
ATOM 2270 C CA . GLY A 1 288 ? 25.586 31.341 -10.219 1.00 29.23 288 GLY A CA 1
ATOM 2271 C C . GLY A 1 288 ? 26.821 30.487 -10.500 1.00 29.23 288 GLY A C 1
ATOM 2272 O O . GLY A 1 288 ? 26.827 29.288 -10.259 1.00 29.23 288 GLY A O 1
ATOM 2273 N N . ARG A 1 289 ? 27.871 31.125 -11.026 1.00 32.41 289 ARG A N 1
ATOM 2274 C CA . ARG A 1 289 ? 29.227 30.584 -11.243 1.00 32.41 289 ARG A CA 1
ATOM 2275 C C . ARG A 1 289 ? 29.886 30.133 -9.928 1.00 32.41 289 ARG A C 1
ATOM 2277 O O . ARG A 1 289 ? 29.815 30.875 -8.957 1.00 32.41 289 ARG A O 1
ATOM 2284 N N . SER A 1 290 ? 30.710 29.081 -9.965 1.00 28.98 290 SER A N 1
ATOM 2285 C CA . SER A 1 290 ? 32.106 29.176 -9.499 1.00 28.98 290 SER A CA 1
ATOM 2286 C C . SER A 1 290 ? 32.951 27.987 -9.970 1.00 28.98 290 SER A C 1
ATOM 2288 O O . SER A 1 290 ? 32.550 26.834 -9.857 1.00 28.98 290 SER A O 1
ATOM 2290 N N . MET A 1 291 ? 34.122 28.309 -10.514 1.00 33.66 291 MET A N 1
ATOM 2291 C CA . MET A 1 291 ? 35.184 27.406 -10.949 1.00 33.66 291 MET A CA 1
ATOM 2292 C C . MET A 1 291 ? 36.202 27.249 -9.819 1.00 33.66 291 MET A C 1
ATOM 2294 O O . MET A 1 291 ? 36.816 28.241 -9.437 1.00 33.66 291 MET A O 1
ATOM 2298 N N . THR A 1 292 ? 36.480 26.020 -9.388 1.00 34.62 292 THR A N 1
ATOM 2299 C CA . THR A 1 292 ? 37.806 25.636 -8.880 1.00 34.62 292 THR A CA 1
ATOM 2300 C C . THR A 1 292 ? 38.094 24.183 -9.248 1.00 34.62 292 THR A C 1
ATOM 2302 O O . THR A 1 292 ? 37.516 23.241 -8.715 1.00 34.62 292 THR A O 1
ATOM 2305 N N . SER A 1 293 ? 39.021 24.008 -10.184 1.00 37.72 293 SER A N 1
ATOM 2306 C CA . SER A 1 293 ? 39.604 22.721 -10.547 1.00 37.72 293 SER A CA 1
ATOM 2307 C C . SER A 1 293 ? 40.725 22.378 -9.564 1.00 37.72 293 SER A C 1
ATOM 2309 O O . SER A 1 293 ? 41.676 23.152 -9.435 1.00 37.72 293 SER A O 1
ATOM 2311 N N . ARG A 1 294 ? 40.689 21.201 -8.928 1.00 32.88 294 ARG A N 1
ATOM 2312 C CA . ARG A 1 294 ? 41.919 20.519 -8.498 1.00 32.88 294 ARG A CA 1
ATOM 2313 C C . ARG A 1 294 ? 41.759 19.003 -8.555 1.00 32.88 294 ARG A C 1
ATOM 2315 O O . ARG A 1 294 ? 40.743 18.435 -8.182 1.00 32.88 294 ARG A O 1
ATOM 2322 N N . THR A 1 295 ? 42.792 18.412 -9.117 1.00 32.44 295 THR A N 1
ATOM 2323 C CA . THR A 1 295 ? 42.967 17.068 -9.641 1.00 32.44 295 THR A CA 1
ATOM 2324 C C . THR A 1 295 ? 43.036 15.970 -8.569 1.00 32.44 295 THR A C 1
ATOM 2326 O O . THR A 1 295 ? 43.689 16.148 -7.549 1.00 32.44 295 THR A O 1
ATOM 2329 N N . GLN A 1 296 ? 42.491 14.805 -8.946 1.00 34.53 296 GLN A N 1
ATOM 2330 C CA . GLN A 1 296 ? 43.036 13.447 -8.767 1.00 34.53 296 GLN A CA 1
ATOM 2331 C C . GLN A 1 296 ? 42.952 12.696 -7.412 1.00 34.53 296 GLN A C 1
ATOM 2333 O O . GLN A 1 296 ? 43.614 13.036 -6.442 1.00 34.53 296 GLN A O 1
ATOM 2338 N N . LEU A 1 297 ? 42.291 11.525 -7.521 1.00 35.41 297 LEU A N 1
ATOM 2339 C CA . LEU A 1 297 ? 42.721 10.170 -7.115 1.00 35.41 297 LEU A CA 1
ATOM 2340 C C . LEU A 1 297 ? 42.140 9.510 -5.837 1.00 35.41 297 LEU A C 1
ATOM 2342 O O . LEU A 1 297 ? 42.258 10.010 -4.729 1.00 35.41 297 LEU A O 1
ATOM 2346 N N . LEU A 1 298 ? 41.654 8.279 -6.080 1.00 32.81 298 LEU A N 1
ATOM 2347 C CA . LEU A 1 298 ? 41.441 7.110 -5.205 1.00 32.81 298 LEU A CA 1
ATOM 2348 C C . LEU A 1 298 ? 40.232 7.056 -4.241 1.00 32.81 298 LEU A C 1
ATOM 2350 O O . LEU A 1 298 ? 40.245 7.629 -3.165 1.00 32.81 298 LEU A O 1
ATOM 2354 N N . GLY A 1 299 ? 39.287 6.167 -4.591 1.00 30.31 299 GLY A N 1
ATOM 2355 C CA . GLY A 1 299 ? 38.876 5.020 -3.761 1.00 30.31 299 GLY A CA 1
ATOM 2356 C C . GLY A 1 299 ? 37.899 5.245 -2.597 1.00 30.31 299 GLY A C 1
ATOM 2357 O O . GLY A 1 299 ? 38.189 5.981 -1.666 1.00 30.31 299 GLY A O 1
ATOM 2358 N N . GLY A 1 300 ? 36.800 4.478 -2.576 1.00 30.78 300 GLY A N 1
ATOM 2359 C CA . GLY A 1 300 ? 36.068 4.171 -1.337 1.00 30.78 300 GLY A CA 1
ATOM 2360 C C . GLY A 1 300 ? 34.542 4.208 -1.448 1.00 30.78 300 GLY A C 1
ATOM 2361 O O . GLY A 1 300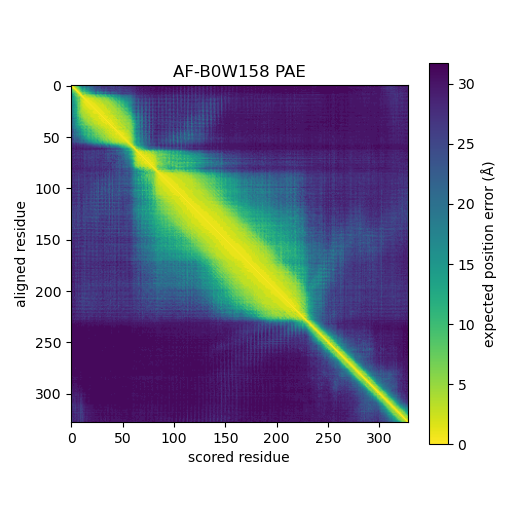 ? 33.962 5.209 -1.842 1.00 30.78 300 GLY A O 1
ATOM 2362 N N . SER A 1 301 ? 33.917 3.088 -1.091 1.00 38.19 301 SER A N 1
ATOM 2363 C CA . SER A 1 301 ? 32.491 2.735 -1.133 1.00 38.19 301 SER A CA 1
ATOM 2364 C C . SER A 1 301 ? 31.517 3.692 -0.411 1.00 38.19 301 SER A C 1
ATOM 2366 O O . SER A 1 301 ? 31.916 4.380 0.528 1.00 38.19 301 SER A O 1
ATOM 2368 N N . PRO A 1 302 ? 30.209 3.682 -0.754 1.00 42.16 302 PRO A N 1
ATOM 2369 C CA . PRO A 1 302 ? 29.204 4.476 -0.052 1.00 42.16 302 PRO A CA 1
ATOM 2370 C C . PRO A 1 302 ? 28.809 3.812 1.277 1.00 42.16 302 PRO A C 1
ATOM 2372 O O . PRO A 1 302 ? 28.294 2.695 1.306 1.00 42.16 302 PRO A O 1
ATOM 2375 N N . GLN A 1 303 ? 29.046 4.519 2.382 1.00 37.41 303 GLN A N 1
ATOM 2376 C CA . GLN A 1 303 ? 28.678 4.118 3.739 1.00 37.41 303 GLN A CA 1
ATOM 2377 C C . GLN A 1 303 ? 27.547 5.027 4.251 1.00 37.41 303 GLN A C 1
ATOM 2379 O O . GLN A 1 303 ? 27.589 6.245 4.091 1.00 37.41 303 GLN A O 1
ATOM 2384 N N . HIS A 1 304 ? 26.515 4.408 4.830 1.00 43.94 304 HIS A N 1
ATOM 2385 C CA . HIS A 1 304 ? 25.338 5.041 5.434 1.00 43.94 304 HIS A CA 1
ATOM 2386 C C . HIS A 1 304 ? 25.687 6.159 6.432 1.00 43.94 304 HIS A C 1
ATOM 2388 O O . HIS A 1 304 ? 26.558 5.947 7.277 1.00 43.94 304 HIS A O 1
ATOM 2394 N N . PRO A 1 305 ? 24.922 7.263 6.491 1.00 45.62 305 PRO A N 1
ATOM 2395 C CA . PRO A 1 305 ? 24.869 8.078 7.690 1.00 45.62 305 PRO A CA 1
ATOM 2396 C C . PRO A 1 305 ? 23.705 7.618 8.574 1.00 45.62 305 PRO A C 1
ATOM 2398 O O . PRO A 1 305 ? 22.532 7.882 8.305 1.00 45.62 305 PRO A O 1
ATOM 2401 N N . GLY A 1 306 ? 24.057 6.914 9.648 1.00 32.97 306 GLY A N 1
ATOM 2402 C CA . GLY A 1 306 ? 23.209 6.777 10.821 1.00 32.97 306 GLY A CA 1
ATOM 2403 C C . GLY A 1 306 ? 23.108 8.097 11.592 1.00 32.97 306 GLY A C 1
ATOM 2404 O O . GLY A 1 306 ? 24.066 8.857 11.692 1.00 32.97 306 GLY A O 1
ATOM 2405 N N . SER A 1 307 ? 21.911 8.334 12.127 1.00 46.66 307 SER A N 1
ATOM 2406 C CA . SER A 1 307 ? 21.632 8.883 13.461 1.00 46.66 307 SER A CA 1
ATOM 2407 C C . SER A 1 307 ? 22.695 9.789 14.110 1.00 46.66 307 SER A C 1
ATOM 2409 O O . SER A 1 307 ? 23.589 9.314 14.810 1.00 46.66 307 SER A O 1
ATOM 2411 N N . GLY A 1 308 ? 22.490 11.103 14.003 1.00 35.50 308 GLY A N 1
ATOM 2412 C CA . GLY A 1 308 ? 23.057 12.117 14.893 1.00 35.50 308 GLY A CA 1
ATOM 2413 C C . GLY A 1 308 ? 21.929 13.008 15.410 1.00 35.50 308 GLY A C 1
ATOM 2414 O O . GLY A 1 308 ? 21.269 13.690 14.631 1.00 35.50 308 GLY A O 1
ATOM 2415 N N . GLY A 1 309 ? 21.644 12.928 16.708 1.00 41.41 309 GLY A N 1
ATOM 2416 C CA . GLY A 1 309 ? 20.520 13.610 17.337 1.00 41.41 309 GLY A CA 1
ATOM 2417 C C . GLY A 1 309 ? 20.693 15.125 17.443 1.00 41.41 309 GLY A C 1
ATOM 2418 O O . GLY A 1 309 ? 21.775 15.624 17.729 1.00 41.41 309 GLY A O 1
ATOM 2419 N N . HIS A 1 310 ? 19.579 15.847 17.324 1.00 36.19 310 HIS A N 1
ATOM 2420 C CA . HIS A 1 310 ? 19.415 17.132 17.992 1.00 36.19 310 HIS A CA 1
ATOM 2421 C C . HIS A 1 310 ? 17.958 17.317 18.424 1.00 36.19 310 HIS A C 1
ATOM 2423 O O . HIS A 1 310 ? 17.055 17.557 17.627 1.00 36.19 310 HIS A O 1
ATOM 2429 N N . VAL A 1 311 ? 17.746 17.187 19.732 1.00 41.81 311 VAL A N 1
ATOM 2430 C CA . VAL A 1 311 ? 16.515 17.560 20.427 1.00 41.81 311 VAL A CA 1
ATOM 2431 C C . VAL A 1 311 ? 16.451 19.084 20.475 1.00 41.81 311 VAL A C 1
ATOM 2433 O O . VAL A 1 311 ? 17.273 19.716 21.136 1.00 41.81 311 VAL A O 1
ATOM 2436 N N . THR A 1 312 ? 15.449 19.683 19.834 1.00 46.41 312 THR A N 1
ATOM 2437 C CA . THR A 1 312 ? 14.975 21.024 20.196 1.00 46.41 312 THR A CA 1
ATOM 2438 C C . THR A 1 312 ? 13.471 20.958 20.461 1.00 46.41 312 THR A C 1
ATOM 2440 O O . THR A 1 312 ? 12.688 20.416 19.688 1.00 46.41 312 THR A O 1
ATOM 2443 N N . LYS A 1 313 ? 13.087 21.410 21.656 1.00 48.47 313 LYS A N 1
ATOM 2444 C CA . LYS A 1 313 ? 11.738 21.312 22.231 1.00 48.47 313 LYS A CA 1
ATOM 2445 C C . LYS A 1 313 ? 10.745 22.210 21.469 1.00 48.47 313 LYS A C 1
ATOM 2447 O O . LYS A 1 313 ? 11.101 23.352 21.179 1.00 48.47 313 LYS A O 1
ATOM 2452 N N . PRO A 1 314 ? 9.476 21.809 21.268 1.00 48.75 314 PRO A N 1
ATOM 2453 C CA . PRO A 1 314 ? 8.446 22.736 20.814 1.00 48.75 314 PRO A CA 1
ATOM 2454 C C . PRO A 1 314 ? 7.964 23.626 21.974 1.00 48.75 314 PRO A C 1
ATOM 2456 O O . PRO A 1 314 ? 7.515 23.160 23.024 1.00 48.75 314 PRO A O 1
ATOM 2459 N N . ARG A 1 315 ? 8.069 24.945 21.783 1.00 48.12 315 ARG A N 1
ATOM 2460 C CA . ARG A 1 315 ? 7.633 25.988 22.723 1.00 48.12 315 ARG A CA 1
ATOM 2461 C C . ARG A 1 315 ? 6.105 26.128 22.664 1.00 48.12 315 ARG A C 1
ATOM 2463 O O . ARG A 1 315 ? 5.558 26.576 21.661 1.00 48.12 315 ARG A O 1
ATOM 2470 N N . LYS A 1 316 ? 5.418 25.769 23.756 1.00 47.97 316 LYS A N 1
ATOM 2471 C CA . LYS A 1 316 ? 3.975 25.998 23.966 1.00 47.97 316 LYS A CA 1
ATOM 2472 C C . LYS A 1 316 ? 3.650 27.496 23.835 1.00 47.97 316 LYS A C 1
ATOM 2474 O O . LYS A 1 316 ? 4.164 28.303 24.609 1.00 47.97 316 LYS A O 1
ATOM 2479 N N . ARG A 1 317 ? 2.765 27.875 22.906 1.00 48.22 317 ARG A N 1
ATOM 2480 C CA . ARG A 1 317 ? 2.115 29.199 22.892 1.00 48.22 317 ARG A CA 1
ATOM 2481 C C . ARG A 1 317 ? 0.835 29.118 23.733 1.00 48.22 317 ARG A C 1
ATOM 2483 O O . ARG A 1 317 ? -0.151 28.541 23.291 1.00 48.22 317 ARG A O 1
ATOM 2490 N N . ARG A 1 318 ? 0.851 29.695 24.941 1.00 46.44 318 ARG A N 1
ATOM 2491 C CA . ARG A 1 318 ? -0.373 30.059 25.682 1.00 46.44 318 ARG A CA 1
ATOM 2492 C C . ARG A 1 318 ? -1.025 31.226 24.939 1.00 46.44 318 ARG A C 1
ATOM 2494 O O . ARG A 1 318 ? -0.387 32.265 24.783 1.00 46.44 318 ARG A O 1
ATOM 2501 N N . LYS A 1 319 ? -2.272 31.070 24.488 1.00 52.78 319 LYS A N 1
ATOM 2502 C CA . LYS A 1 319 ? -3.136 32.219 24.197 1.00 52.78 319 LYS A CA 1
ATOM 2503 C C . LYS A 1 319 ? -3.696 32.704 25.533 1.00 52.78 319 LYS A C 1
ATOM 2505 O O . LYS A 1 319 ? -4.383 31.958 26.221 1.00 52.78 319 LYS A O 1
ATOM 2510 N N . LEU A 1 320 ? -3.326 33.922 25.905 1.00 42.62 320 LEU A N 1
ATOM 2511 C CA . LEU A 1 320 ? -4.012 34.712 26.918 1.00 42.62 320 LEU A CA 1
ATOM 2512 C C . LEU A 1 320 ? -5.251 35.298 26.236 1.00 42.62 320 LEU A C 1
ATOM 2514 O O . LEU A 1 320 ? -5.109 36.019 25.252 1.00 42.62 320 LEU A O 1
ATOM 2518 N N . PHE A 1 321 ? -6.439 34.977 26.734 1.00 44.56 321 PHE A N 1
ATOM 2519 C CA . PHE A 1 321 ? -7.628 35.795 26.523 1.00 44.56 321 PHE A CA 1
ATOM 2520 C C . PHE A 1 321 ? -8.083 36.249 27.904 1.00 44.56 321 PHE A C 1
ATOM 2522 O O . PHE A 1 321 ? -8.447 35.422 28.737 1.00 44.56 321 PHE A O 1
ATOM 2529 N N . ASN A 1 322 ? -7.985 37.557 28.142 1.00 39.41 322 ASN A N 1
ATOM 2530 C CA . ASN A 1 322 ? -8.613 38.213 29.276 1.00 39.41 322 ASN A CA 1
ATOM 2531 C C . ASN A 1 322 ? -9.983 38.760 28.859 1.00 39.41 322 ASN A C 1
ATOM 2533 O O . ASN A 1 322 ? -10.166 39.253 27.749 1.00 39.41 322 ASN A O 1
ATOM 2537 N N . GLN A 1 323 ? -10.879 38.610 29.828 1.00 42.62 323 GLN A N 1
ATOM 2538 C CA . GLN A 1 323 ? -12.250 39.071 30.046 1.00 42.62 323 GLN A CA 1
ATOM 2539 C C . GLN A 1 323 ? -12.633 40.451 29.488 1.00 42.62 323 GLN A C 1
ATOM 2541 O O . GLN A 1 323 ? -11.805 41.358 29.457 1.00 42.62 323 GLN A O 1
ATOM 2546 N N . THR A 1 324 ? -13.933 40.643 29.213 1.00 40.16 324 THR A N 1
ATOM 2547 C CA . THR A 1 324 ? -14.774 41.682 29.862 1.00 40.16 324 THR A CA 1
ATOM 2548 C C . THR A 1 324 ? -16.264 41.571 29.484 1.00 40.16 324 THR A C 1
ATOM 2550 O O . THR A 1 324 ? -16.588 41.057 28.418 1.00 40.16 324 THR A O 1
ATOM 2553 N N . ALA A 1 325 ? -17.100 42.128 30.377 1.00 39.09 325 ALA A N 1
ATOM 2554 C CA . ALA A 1 325 ? -18.542 42.435 30.321 1.00 39.09 325 ALA A CA 1
ATOM 2555 C C . ALA A 1 325 ? -19.498 41.276 30.684 1.00 39.09 325 ALA A C 1
ATOM 2557 O O . ALA A 1 325 ? -19.617 40.305 29.949 1.00 39.09 325 ALA A O 1
ATOM 2558 N N . GLU A 1 326 ? -20.035 41.198 31.909 1.00 44.88 326 GLU A N 1
ATOM 2559 C CA . GLU A 1 326 ? -21.066 42.053 32.548 1.00 44.88 326 GLU A CA 1
ATOM 2560 C C . GLU A 1 326 ? -22.473 41.914 31.936 1.00 44.88 326 GLU A C 1
ATOM 2562 O O . GLU A 1 326 ? -22.689 42.258 30.782 1.00 44.88 326 GLU A O 1
ATOM 2567 N N . GLY A 1 327 ? -23.431 41.499 32.779 1.00 43.56 327 GLY A N 1
ATOM 2568 C CA . GLY A 1 327 ? -24.785 42.063 32.818 1.00 43.56 327 GLY A CA 1
ATOM 2569 C C . GLY A 1 327 ? -25.863 41.471 31.909 1.00 43.56 327 GLY A C 1
ATOM 2570 O O . GLY A 1 327 ? -26.091 42.007 30.829 1.00 43.56 327 GLY A O 1
ATOM 2571 N N . CYS A 1 328 ? -26.585 40.458 32.407 1.00 39.75 328 CYS A N 1
ATOM 2572 C CA . CYS A 1 328 ? -28.058 40.354 32.502 1.00 39.75 328 CYS A CA 1
ATOM 2573 C C . CYS A 1 328 ? -28.432 38.998 33.115 1.00 39.75 328 CYS A C 1
ATOM 2575 O O . CYS A 1 328 ? -27.941 37.969 32.599 1.00 39.75 328 CYS A O 1
#

Foldseek 3Di:
DDDDPDPPDDVVVVVVVVVVVVVVVVVVVVVVVVVVVVVVVVVVVVVVVVVVVVVVVVPPDCPPVVVVVVVVVVVVVVVVVPPPVVVVVVVVVVVVVVVVVVVVVVVVVVVVVVVVVVVVVVVVVVVVVVVVVVVVVVVVVVVVVVVVVVVVVVVVVVVVVVVVVVVVVVVVVVVVVVVVVVVVVVVVVVVVVVVVVVVVVVVVVVVVVVVVVVVVVVVVVVVVVCVVVVNDDDDPPDDDDDDDDDPPPDDPPPPDDDDDDDDDDDDDDDDDDDDDDDDDDDDDDDDDDDDDDDDDDDDDDDDDDDDDDDDDDDDDDDDDDDDDDDDD

Solvent-accessible surface area (backbone atoms only — not comparable to full-atom values): 20591 Å² total; per-residue (Å²): 139,85,79,96,77,76,85,75,66,54,70,68,56,52,50,52,49,52,52,52,51,52,51,53,50,53,53,52,52,52,51,52,51,51,51,51,52,53,50,50,53,51,50,53,49,53,51,50,53,50,50,48,52,53,53,62,67,74,52,89,79,50,78,62,60,52,53,48,49,52,51,49,49,51,49,50,53,46,57,54,64,66,33,61,69,56,55,52,49,52,50,50,51,51,51,55,49,53,52,51,53,51,50,51,52,50,50,53,53,52,49,51,54,49,52,52,49,53,51,51,52,52,49,54,52,48,53,49,50,52,52,52,50,53,49,51,53,50,54,53,54,51,54,49,51,53,48,52,53,52,51,50,54,49,49,54,50,48,54,52,52,50,53,52,49,53,52,51,49,51,56,50,51,51,52,48,51,54,51,49,52,51,50,52,51,51,52,50,53,50,52,51,50,54,49,51,54,51,52,54,51,50,53,49,51,53,51,49,51,53,51,50,53,52,50,51,52,52,51,50,52,50,51,50,55,39,55,76,68,72,50,87,75,76,83,83,66,86,73,86,77,79,87,77,78,82,80,76,81,75,75,81,82,78,82,77,87,73,78,88,79,92,83,90,84,87,81,87,85,92,78,92,83,84,88,81,87,88,80,89,83,87,81,86,85,85,88,82,90,84,90,81,91,82,84,87,87,81,89,83,82,94,75,84,86,75,91,78,89,80,92,76,82,87,82,84,80,79,83,86,82,83,87,86,84,84,92,132